Protein AF-A0A1Y2IIZ1-F1 (afdb_monomer)

Nearest PDB structures (foldseek):
  4xkt-assembly1_C  TM=2.219E-01  e=3.502E+00  Escherichia coli

Radius of gyration: 28.82 Å; Cα contacts (8 Å, |Δi|>4): 151; chains: 1; bounding box: 43×51×104 Å

Structure (mmCIF, N/CA/C/O backbone):
data_AF-A0A1Y2IIZ1-F1
#
_entry.id   AF-A0A1Y2IIZ1-F1
#
loop_
_atom_site.group_PDB
_atom_site.id
_atom_site.type_symbol
_atom_site.label_atom_id
_atom_site.label_alt_id
_atom_site.label_comp_id
_atom_site.label_asym_id
_atom_site.label_entity_id
_atom_site.label_seq_id
_atom_site.pdbx_PDB_ins_code
_atom_site.Cartn_x
_atom_site.Cartn_y
_atom_site.Cartn_z
_atom_site.occupancy
_atom_site.B_iso_or_equiv
_atom_site.auth_seq_id
_atom_site.auth_comp_id
_atom_site.auth_asym_id
_atom_site.auth_atom_id
_atom_site.pdbx_PDB_model_num
ATOM 1 N N . MET A 1 1 ? -3.199 -15.832 5.726 1.00 40.88 1 MET A N 1
ATOM 2 C CA . MET A 1 1 ? -2.537 -15.036 6.790 1.00 40.88 1 MET A CA 1
ATOM 3 C C . MET A 1 1 ? -2.328 -13.637 6.241 1.00 40.88 1 MET A C 1
ATOM 5 O O . MET A 1 1 ? -1.847 -13.542 5.124 1.00 40.88 1 MET A O 1
ATOM 9 N N . ARG A 1 2 ? -2.714 -12.577 6.964 1.00 38.94 2 ARG A N 1
ATOM 10 C CA . ARG A 1 2 ? -2.394 -11.196 6.559 1.00 38.94 2 ARG A CA 1
ATOM 11 C C . ARG A 1 2 ? -0.950 -10.869 6.981 1.00 38.94 2 ARG A C 1
ATOM 13 O O . ARG A 1 2 ? -0.626 -11.168 8.132 1.00 38.94 2 ARG A O 1
ATOM 20 N N . PRO A 1 3 ? -0.096 -10.297 6.115 1.00 46.06 3 PRO A N 1
ATOM 21 C CA . PRO A 1 3 ? 1.265 -9.933 6.494 1.00 46.06 3 PRO A CA 1
ATOM 22 C C . PRO A 1 3 ? 1.238 -8.760 7.492 1.00 46.06 3 PRO A C 1
ATOM 24 O O . PRO A 1 3 ? 0.485 -7.806 7.277 1.00 46.06 3 PRO A O 1
ATOM 27 N N . PRO A 1 4 ? 2.013 -8.806 8.589 1.00 47.88 4 PRO A N 1
ATOM 28 C CA . PRO A 1 4 ? 2.146 -7.692 9.527 1.00 47.88 4 PRO A CA 1
ATOM 29 C C . PRO A 1 4 ? 2.619 -6.398 8.844 1.00 47.88 4 PRO A C 1
ATOM 31 O O . PRO A 1 4 ? 3.577 -6.415 8.077 1.00 47.88 4 PRO A O 1
ATOM 34 N N . GLU A 1 5 ? 1.984 -5.261 9.157 1.00 45.59 5 GLU A N 1
ATOM 35 C CA . GLU A 1 5 ? 2.360 -3.929 8.630 1.00 45.59 5 GLU A CA 1
ATOM 36 C C . GLU A 1 5 ? 3.787 -3.504 9.043 1.00 45.59 5 GLU A C 1
ATOM 38 O O . GLU A 1 5 ? 4.404 -2.671 8.387 1.00 45.59 5 GLU A O 1
ATOM 43 N N . GLU A 1 6 ? 4.340 -4.117 10.093 1.00 41.75 6 GLU A N 1
ATOM 44 C CA . GLU A 1 6 ? 5.718 -3.925 10.573 1.00 41.75 6 GLU A CA 1
ATOM 45 C C . GLU A 1 6 ? 6.785 -4.466 9.604 1.00 41.75 6 GLU A C 1
ATOM 47 O O . GLU A 1 6 ? 7.966 -4.182 9.770 1.00 41.75 6 GLU A O 1
ATOM 52 N N . TRP A 1 7 ? 6.394 -5.243 8.587 1.00 42.91 7 TRP A N 1
ATOM 53 C CA . TRP A 1 7 ? 7.313 -5.784 7.575 1.00 42.91 7 TRP A CA 1
ATOM 54 C C . TRP A 1 7 ? 7.578 -4.819 6.415 1.00 42.91 7 TRP A C 1
ATOM 56 O O . TRP A 1 7 ? 8.394 -5.115 5.548 1.00 42.91 7 TRP A O 1
ATOM 66 N N . ALA A 1 8 ? 6.901 -3.670 6.399 1.00 48.38 8 ALA A N 1
ATOM 67 C CA . ALA A 1 8 ? 7.074 -2.613 5.408 1.00 48.38 8 ALA A CA 1
ATOM 68 C C . ALA A 1 8 ? 8.156 -1.590 5.818 1.00 48.38 8 ALA A C 1
ATOM 70 O O . ALA A 1 8 ? 8.009 -0.396 5.561 1.00 48.38 8 ALA A O 1
ATOM 71 N N . THR A 1 9 ? 9.220 -2.024 6.499 1.00 44.78 9 THR A N 1
ATOM 72 C CA . THR A 1 9 ? 10.446 -1.224 6.649 1.00 44.78 9 THR A CA 1
ATOM 73 C C . THR A 1 9 ? 11.310 -1.387 5.391 1.00 44.78 9 THR A C 1
ATOM 75 O O . THR A 1 9 ? 11.188 -2.405 4.716 1.00 44.78 9 THR A O 1
ATOM 78 N N . GLY A 1 10 ? 12.088 -0.351 5.036 1.00 60.47 10 GLY A N 1
ATOM 79 C CA . GLY A 1 10 ? 12.766 -0.146 3.738 1.00 60.47 10 GLY A CA 1
ATOM 80 C C . GLY A 1 10 ? 13.802 -1.203 3.315 1.00 60.47 10 GLY A C 1
ATOM 81 O O . GLY A 1 10 ? 13.610 -2.384 3.562 1.00 60.47 10 GLY A O 1
ATOM 82 N N . GLY A 1 11 ? 14.887 -0.780 2.650 1.00 58.50 11 GLY A N 1
ATOM 83 C CA . GLY A 1 11 ? 15.893 -1.583 1.915 1.00 58.50 11 GLY A CA 1
ATOM 84 C C . GLY A 1 11 ? 16.542 -2.810 2.567 1.00 58.50 11 GLY A C 1
ATOM 85 O O . GLY A 1 11 ? 17.441 -3.427 2.005 1.00 58.50 11 GLY A O 1
ATOM 86 N N . GLU A 1 12 ? 16.130 -3.179 3.767 1.00 73.06 12 GLU A N 1
ATOM 87 C CA . GLU A 1 12 ? 16.568 -4.384 4.440 1.00 73.06 12 GLU A CA 1
ATOM 88 C C . GLU A 1 12 ? 16.243 -5.630 3.5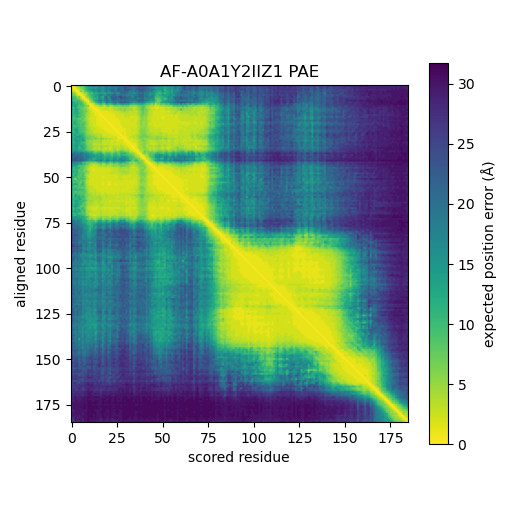97 1.00 73.06 12 GLU A C 1
ATOM 90 O O . GLU A 1 12 ? 15.203 -5.676 2.931 1.00 73.06 12 GLU A O 1
ATOM 95 N N . PRO A 1 13 ? 17.085 -6.673 3.649 1.00 78.81 13 PRO A N 1
ATOM 96 C CA . PRO A 1 13 ? 16.799 -7.936 2.984 1.00 78.81 13 PRO A CA 1
ATOM 97 C C . PRO A 1 13 ? 15.487 -8.544 3.477 1.00 78.81 13 PRO A C 1
ATOM 99 O O . PRO A 1 13 ? 15.176 -8.486 4.674 1.00 78.81 13 PRO A O 1
ATOM 102 N N . MET A 1 14 ? 14.745 -9.160 2.559 1.00 85.38 14 MET A N 1
ATOM 103 C CA . MET A 1 14 ? 13.567 -9.963 2.872 1.00 85.38 14 MET A CA 1
ATOM 104 C C . MET A 1 14 ? 13.830 -10.925 4.045 1.00 85.38 14 MET A C 1
ATOM 106 O O . MET A 1 14 ? 14.861 -11.589 4.114 1.00 85.38 14 MET A O 1
ATOM 110 N N . THR A 1 15 ? 12.880 -11.005 4.978 1.00 81.44 15 THR A N 1
ATOM 111 C CA . THR A 1 15 ? 12.978 -11.910 6.136 1.00 81.44 15 THR A CA 1
ATOM 112 C C . THR A 1 15 ? 12.611 -13.353 5.784 1.00 81.44 15 THR A C 1
ATOM 114 O O . THR A 1 15 ? 11.764 -13.583 4.921 1.00 81.44 15 THR A O 1
ATOM 117 N N . ASP A 1 16 ? 13.111 -14.328 6.551 1.00 80.12 16 ASP A N 1
ATOM 118 C CA . ASP A 1 16 ? 12.725 -15.748 6.418 1.00 80.12 16 ASP A CA 1
ATOM 119 C C . ASP A 1 16 ? 11.205 -15.956 6.487 1.00 80.12 16 ASP A C 1
ATOM 121 O O . ASP A 1 16 ? 10.626 -16.776 5.779 1.00 80.12 16 ASP A O 1
ATOM 125 N N . ARG A 1 17 ? 10.519 -15.166 7.322 1.00 79.50 17 ARG A N 1
ATOM 126 C CA . ARG A 1 17 ? 9.055 -15.214 7.434 1.00 79.50 17 ARG A CA 1
ATOM 127 C C . ARG A 1 17 ? 8.363 -14.778 6.145 1.00 79.50 17 ARG A C 1
ATOM 129 O O . ARG A 1 17 ? 7.318 -15.333 5.816 1.00 79.50 17 ARG A O 1
ATOM 136 N N . GLN A 1 18 ? 8.918 -13.796 5.439 1.00 81.94 18 GLN A N 1
ATOM 137 C CA . GLN A 1 18 ? 8.401 -13.333 4.153 1.00 81.94 18 GLN A CA 1
ATOM 138 C C . GLN A 1 18 ? 8.702 -14.324 3.030 1.00 81.94 18 GLN A C 1
ATOM 140 O O . GLN A 1 18 ? 7.826 -14.526 2.198 1.00 81.94 18 GLN A O 1
ATOM 145 N N . ILE A 1 19 ? 9.858 -14.997 3.055 1.00 86.69 19 ILE A N 1
ATOM 146 C CA . ILE A 1 19 ? 10.167 -16.111 2.141 1.00 86.69 19 ILE A CA 1
ATOM 147 C C . ILE A 1 19 ? 9.098 -17.198 2.275 1.00 86.69 19 ILE A C 1
ATOM 149 O O . ILE A 1 19 ? 8.397 -17.501 1.314 1.00 86.69 19 ILE A O 1
ATOM 153 N N . VAL A 1 20 ? 8.880 -17.694 3.497 1.00 84.88 20 VAL A N 1
ATOM 154 C CA . VAL A 1 20 ? 7.871 -18.732 3.770 1.00 84.88 20 VAL A CA 1
ATOM 155 C C . VAL A 1 20 ? 6.458 -18.256 3.415 1.00 84.88 20 VAL A C 1
ATOM 157 O O . VAL A 1 20 ? 5.623 -19.039 2.959 1.00 84.88 20 VAL A O 1
ATOM 160 N N . ALA A 1 21 ? 6.148 -16.975 3.637 1.00 85.56 21 ALA A N 1
ATOM 161 C CA . ALA A 1 21 ? 4.860 -16.413 3.247 1.00 85.56 21 ALA A CA 1
ATOM 162 C C . ALA A 1 21 ? 4.694 -16.391 1.722 1.00 85.56 21 ALA A C 1
ATOM 164 O O . ALA A 1 21 ? 3.650 -16.834 1.246 1.00 85.56 21 ALA A O 1
ATOM 165 N N . LEU A 1 22 ? 5.708 -15.931 0.981 1.00 88.69 22 LEU A N 1
ATOM 166 C CA . LEU A 1 22 ? 5.721 -15.915 -0.480 1.00 88.69 22 LEU A CA 1
ATOM 167 C C . LEU A 1 22 ? 5.580 -17.318 -1.058 1.00 88.69 22 LEU A C 1
ATOM 169 O O . LEU A 1 22 ? 4.711 -17.516 -1.895 1.00 88.69 22 LEU A O 1
ATOM 173 N N . GLU A 1 23 ? 6.345 -18.297 -0.570 1.00 88.38 23 GLU A N 1
ATOM 174 C CA . GLU A 1 23 ? 6.229 -19.697 -0.998 1.00 88.38 23 GLU A CA 1
ATOM 175 C C . GLU A 1 23 ? 4.794 -20.216 -0.845 1.00 88.38 23 GLU A C 1
ATOM 177 O O . GLU A 1 23 ? 4.241 -20.837 -1.752 1.00 88.38 23 GLU A O 1
ATOM 182 N N . ARG A 1 24 ? 4.153 -19.921 0.294 1.00 87.50 24 ARG A N 1
ATOM 183 C CA . ARG A 1 24 ? 2.780 -20.363 0.572 1.00 87.50 24 ARG A CA 1
ATOM 184 C C . ARG A 1 24 ? 1.755 -19.710 -0.346 1.00 87.50 24 ARG A C 1
ATOM 186 O O . ARG A 1 24 ? 0.873 -20.411 -0.838 1.00 87.50 24 ARG A O 1
ATOM 193 N N . VAL A 1 25 ? 1.833 -18.393 -0.552 1.00 86.75 25 VAL A N 1
ATOM 194 C CA . VAL A 1 25 ? 0.862 -17.686 -1.409 1.00 86.75 25 VAL A CA 1
ATOM 195 C C . VAL A 1 25 ? 1.098 -17.993 -2.888 1.00 86.75 25 VAL A C 1
ATOM 197 O O . VAL A 1 25 ? 0.146 -18.232 -3.620 1.00 86.75 25 VAL A O 1
ATOM 200 N N . ALA A 1 26 ? 2.358 -18.115 -3.307 1.00 86.69 26 ALA A N 1
ATOM 201 C CA . ALA A 1 26 ? 2.745 -18.517 -4.653 1.00 86.69 26 ALA A CA 1
ATOM 202 C C . ALA A 1 26 ? 2.244 -19.927 -4.994 1.00 86.69 26 A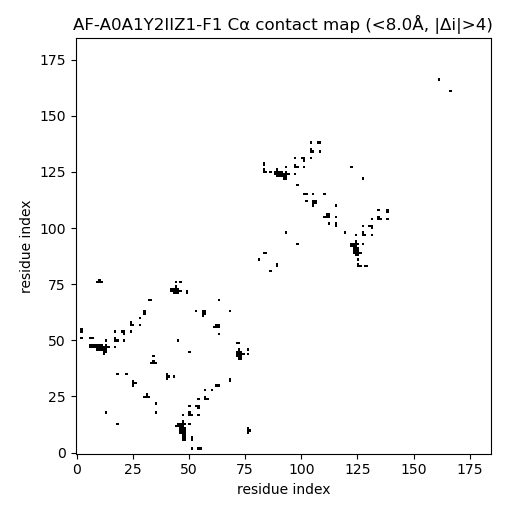LA A C 1
ATOM 204 O O . ALA A 1 26 ? 1.654 -20.133 -6.054 1.00 86.69 26 ALA A O 1
ATOM 205 N N . ALA A 1 27 ? 2.404 -20.882 -4.070 1.00 86.88 27 ALA A N 1
ATOM 206 C CA . ALA A 1 27 ? 1.903 -22.243 -4.239 1.00 86.88 27 ALA A CA 1
ATOM 207 C C . ALA A 1 27 ? 0.368 -22.3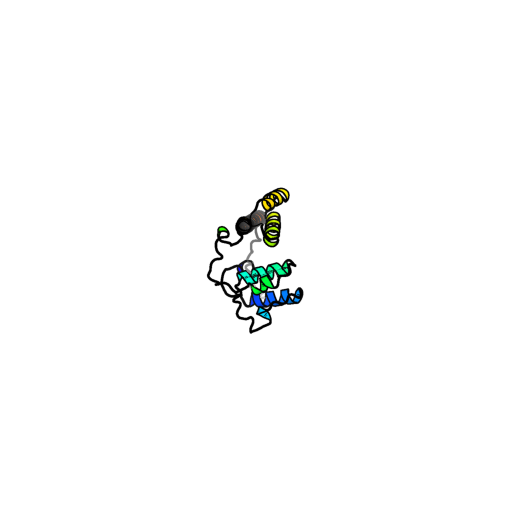03 -4.285 1.00 86.88 27 ALA A C 1
ATOM 209 O O . ALA A 1 27 ? -0.190 -23.045 -5.095 1.00 86.88 27 ALA A O 1
ATOM 210 N N . HIS A 1 28 ? -0.315 -21.520 -3.442 1.00 85.38 28 HIS A N 1
ATOM 211 C CA . HIS A 1 28 ? -1.777 -21.449 -3.425 1.00 85.38 28 HIS A CA 1
ATOM 212 C C . HIS A 1 28 ? -2.336 -20.919 -4.756 1.00 85.38 28 HIS A C 1
ATOM 214 O O . HIS A 1 28 ? -3.227 -21.539 -5.337 1.00 85.38 28 HIS A O 1
ATOM 220 N N . ASP A 1 29 ? -1.763 -19.827 -5.272 1.00 82.69 29 ASP A N 1
ATOM 221 C CA . ASP A 1 29 ? -2.265 -19.129 -6.464 1.00 82.69 29 ASP A CA 1
ATOM 222 C C . ASP A 1 29 ? -1.543 -19.519 -7.766 1.00 82.69 29 ASP A C 1
ATOM 224 O O . ASP A 1 29 ? -1.781 -18.933 -8.824 1.00 82.69 29 ASP A O 1
ATOM 228 N N . LYS A 1 30 ? -0.686 -20.550 -7.713 1.00 86.88 30 LYS A N 1
ATOM 229 C CA . LYS A 1 30 ? 0.098 -21.079 -8.846 1.00 86.88 30 LYS A CA 1
ATOM 230 C C . LYS A 1 30 ? 0.906 -19.994 -9.573 1.00 86.88 30 LYS A C 1
ATOM 232 O O . LYS A 1 30 ? 0.991 -19.975 -10.804 1.00 86.88 30 LYS A O 1
ATOM 237 N N . VAL A 1 31 ? 1.495 -19.084 -8.804 1.00 83.81 31 VAL A N 1
ATOM 238 C CA . VAL A 1 31 ? 2.418 -18.056 -9.292 1.00 83.81 31 VAL A CA 1
ATOM 239 C C . VAL A 1 31 ? 3.836 -18.604 -9.168 1.00 83.81 31 VAL A C 1
ATOM 241 O O . VAL A 1 31 ? 4.244 -18.978 -8.077 1.00 83.81 31 VAL A O 1
ATOM 244 N N . SER A 1 32 ? 4.590 -18.658 -10.267 1.00 86.75 32 SER A N 1
ATOM 245 C CA . SER A 1 32 ? 6.018 -18.996 -10.205 1.00 86.75 32 SER A CA 1
ATOM 246 C C . SER A 1 32 ? 6.812 -17.741 -9.859 1.00 86.75 32 SER A C 1
ATOM 248 O O . SER A 1 32 ? 6.609 -16.690 -10.472 1.00 86.75 32 SER A O 1
ATOM 250 N N . ILE A 1 33 ? 7.678 -17.844 -8.850 1.00 85.38 33 ILE A N 1
ATOM 251 C CA . ILE A 1 33 ? 8.516 -16.741 -8.372 1.00 85.38 33 ILE A CA 1
ATOM 252 C C . ILE A 1 33 ? 9.980 -17.163 -8.555 1.00 85.38 33 ILE A C 1
ATOM 254 O O . ILE A 1 33 ? 10.514 -17.899 -7.721 1.00 85.38 33 ILE A O 1
ATOM 258 N N . PRO A 1 34 ? 10.650 -16.709 -9.632 1.00 80.69 34 PRO A N 1
ATOM 259 C CA . PRO A 1 34 ? 11.947 -17.248 -10.047 1.00 80.69 34 PRO A CA 1
ATOM 260 C C . PRO A 1 34 ? 13.038 -17.201 -8.970 1.00 80.69 34 PRO A C 1
ATOM 262 O O . PRO A 1 34 ? 13.797 -18.156 -8.828 1.00 80.69 34 PRO A O 1
ATOM 265 N N . PHE A 1 35 ? 13.093 -16.131 -8.174 1.00 81.06 35 PHE A N 1
ATOM 266 C CA . PHE A 1 35 ? 14.097 -15.951 -7.117 1.00 81.06 35 PHE A CA 1
ATOM 267 C C . PHE A 1 35 ? 13.855 -16.784 -5.850 1.00 81.06 35 PHE A C 1
ATOM 269 O O . PHE A 1 35 ? 14.698 -16.777 -4.959 1.00 81.06 35 PHE A O 1
ATOM 276 N N . LEU A 1 36 ? 12.731 -17.502 -5.753 1.00 82.31 36 LEU A N 1
ATOM 277 C CA . LEU A 1 36 ? 12.506 -18.498 -4.697 1.00 82.31 36 LEU A CA 1
ATOM 278 C C . LEU A 1 36 ? 12.897 -19.908 -5.151 1.00 82.31 36 LEU A C 1
ATOM 280 O O . LEU A 1 36 ? 13.320 -20.727 -4.343 1.00 82.31 36 LEU A O 1
ATOM 284 N N . GLU A 1 37 ? 12.759 -20.198 -6.445 1.00 70.88 37 GLU A N 1
ATOM 285 C CA . GLU A 1 37 ? 12.928 -21.546 -6.999 1.00 70.88 37 GLU A CA 1
ATOM 286 C C . GLU A 1 37 ? 14.372 -21.843 -7.437 1.00 70.88 37 GLU A C 1
ATOM 288 O O . GLU A 1 37 ? 14.778 -23.004 -7.517 1.00 70.88 37 GLU A O 1
ATOM 293 N N . ARG A 1 38 ? 15.155 -20.805 -7.754 1.00 59.38 38 ARG A N 1
ATOM 294 C CA . ARG A 1 38 ? 16.441 -20.939 -8.445 1.00 59.38 38 ARG A CA 1
ATOM 295 C C . ARG A 1 38 ? 17.577 -20.223 -7.726 1.00 59.38 38 ARG A C 1
ATOM 297 O O . ARG A 1 38 ? 17.619 -18.999 -7.664 1.00 59.38 38 ARG A O 1
ATOM 304 N N . ALA A 1 39 ? 18.574 -20.995 -7.292 1.00 52.12 39 ALA A N 1
ATOM 305 C CA . ALA A 1 39 ? 19.783 -20.470 -6.656 1.00 52.12 39 ALA A CA 1
ATOM 306 C C . ALA A 1 39 ? 20.641 -19.577 -7.580 1.00 52.12 39 ALA A C 1
ATOM 308 O O . ALA A 1 39 ? 21.500 -18.844 -7.099 1.00 52.12 39 ALA A O 1
ATOM 309 N N . ASP A 1 40 ? 20.434 -19.620 -8.898 1.00 56.41 40 ASP A N 1
ATOM 310 C CA . ASP A 1 40 ? 21.084 -18.747 -9.884 1.00 56.41 40 ASP A CA 1
ATOM 311 C C . ASP A 1 40 ? 20.267 -17.483 -10.214 1.00 56.41 40 ASP A C 1
ATOM 313 O O . ASP A 1 40 ? 20.829 -16.505 -10.704 1.00 56.41 40 ASP A O 1
ATOM 317 N N . ALA A 1 41 ? 18.978 -17.445 -9.855 1.00 55.50 41 ALA A N 1
ATOM 318 C CA . ALA A 1 41 ? 18.180 -16.216 -9.821 1.00 55.50 41 ALA A CA 1
ATOM 319 C C . ALA A 1 41 ? 18.506 -15.330 -8.591 1.00 55.50 41 ALA A C 1
ATOM 321 O O . ALA A 1 41 ? 18.050 -14.188 -8.514 1.00 55.50 41 ALA A O 1
ATOM 322 N N . ASN A 1 42 ? 19.376 -15.803 -7.684 1.00 58.47 42 ASN A N 1
ATOM 323 C CA . ASN A 1 42 ? 19.841 -15.137 -6.453 1.00 58.47 42 ASN A CA 1
ATOM 324 C C . ASN A 1 42 ? 20.555 -13.782 -6.644 1.00 58.47 42 ASN A C 1
ATOM 326 O O . ASN A 1 42 ? 21.006 -13.178 -5.672 1.00 58.47 42 ASN A O 1
ATOM 330 N N . GLY A 1 43 ? 20.688 -13.282 -7.874 1.00 62.19 43 GLY A N 1
ATOM 331 C CA . GLY A 1 43 ? 21.180 -11.925 -8.121 1.00 62.19 43 GLY A CA 1
ATOM 332 C C . GLY A 1 43 ? 20.202 -10.831 -7.673 1.00 62.19 43 GLY A C 1
ATOM 333 O O . GLY A 1 43 ? 20.624 -9.691 -7.484 1.00 62.19 43 GLY A O 1
ATOM 334 N N . GLN A 1 44 ? 18.920 -11.168 -7.493 1.00 77.75 44 GLN A N 1
ATOM 335 C CA . GLN A 1 44 ? 17.897 -10.244 -7.008 1.00 77.75 44 GLN A CA 1
ATOM 336 C C . GLN A 1 44 ? 17.963 -10.109 -5.483 1.00 77.75 44 GLN A C 1
ATOM 338 O O . GLN A 1 44 ? 17.682 -11.045 -4.736 1.00 77.75 44 GLN A O 1
ATOM 343 N N . ARG A 1 45 ? 18.308 -8.913 -5.005 1.00 79.69 45 ARG A N 1
ATOM 344 C CA . ARG A 1 45 ? 18.329 -8.553 -3.581 1.00 79.69 45 ARG A CA 1
ATOM 345 C C . ARG A 1 45 ? 16.967 -8.025 -3.151 1.00 79.69 45 ARG A C 1
ATOM 347 O O . ARG A 1 45 ? 16.824 -6.844 -2.856 1.00 79.69 45 ARG A O 1
ATOM 354 N N . VAL A 1 46 ? 15.957 -8.893 -3.174 1.00 84.00 46 VAL A N 1
ATOM 355 C CA . VAL A 1 46 ? 14.581 -8.493 -2.855 1.00 84.00 46 VAL A CA 1
ATOM 356 C C . VAL A 1 46 ? 14.509 -7.991 -1.412 1.00 84.00 46 VAL A C 1
ATOM 358 O O . VAL A 1 46 ? 14.864 -8.693 -0.459 1.00 84.00 46 VAL A O 1
ATOM 361 N N . THR A 1 47 ? 14.061 -6.752 -1.259 1.00 84.25 47 THR A N 1
ATOM 362 C CA . THR A 1 47 ? 13.933 -6.078 0.034 1.00 84.25 47 THR A CA 1
ATOM 363 C C . THR A 1 47 ? 12.671 -6.524 0.772 1.00 84.25 47 THR A C 1
ATOM 365 O O . THR A 1 47 ? 11.733 -7.064 0.177 1.00 84.25 47 THR A O 1
ATOM 368 N N . LYS A 1 48 ? 12.593 -6.267 2.083 1.00 81.06 48 LYS A N 1
ATOM 369 C CA . LYS A 1 48 ? 11.377 -6.518 2.877 1.00 81.06 48 LYS A CA 1
ATOM 370 C C . LYS A 1 48 ? 10.167 -5.795 2.297 1.00 81.06 48 LYS A C 1
ATOM 372 O O . LYS A 1 48 ? 9.087 -6.383 2.240 1.00 81.06 48 LYS A O 1
ATOM 377 N N . ALA A 1 49 ? 10.349 -4.553 1.852 1.00 72.88 49 ALA A N 1
ATOM 378 C CA . ALA A 1 49 ? 9.292 -3.745 1.259 1.00 72.88 49 ALA A CA 1
ATOM 379 C C . ALA A 1 49 ? 8.785 -4.345 -0.064 1.00 72.88 49 ALA A C 1
ATOM 381 O O . ALA A 1 49 ? 7.578 -4.512 -0.239 1.00 72.88 49 ALA A O 1
ATOM 382 N N . GLU A 1 50 ? 9.690 -4.730 -0.965 1.00 80.81 50 GLU A N 1
ATOM 383 C CA . GLU A 1 50 ? 9.342 -5.397 -2.227 1.00 80.81 50 GLU A CA 1
ATOM 384 C C . GLU A 1 50 ? 8.633 -6.734 -1.989 1.00 80.81 50 GLU A C 1
ATOM 386 O O . GLU A 1 50 ? 7.578 -6.991 -2.571 1.00 80.81 50 GLU A O 1
ATOM 391 N N . ALA A 1 51 ? 9.160 -7.553 -1.074 1.00 85.62 51 ALA A N 1
ATOM 392 C CA . ALA A 1 51 ? 8.550 -8.820 -0.695 1.00 85.62 51 ALA A CA 1
ATOM 393 C C . ALA A 1 51 ? 7.146 -8.619 -0.107 1.00 85.62 51 ALA A C 1
ATOM 395 O O . ALA A 1 51 ? 6.220 -9.348 -0.452 1.00 85.62 51 ALA A O 1
ATOM 396 N N . TYR A 1 52 ? 6.958 -7.610 0.749 1.00 81.00 52 TYR A N 1
ATOM 397 C CA . TYR A 1 52 ? 5.650 -7.275 1.311 1.00 81.00 52 TYR A CA 1
ATOM 398 C C . TYR A 1 52 ? 4.639 -6.894 0.222 1.00 81.00 52 TYR A C 1
ATOM 400 O O . TYR A 1 52 ? 3.522 -7.415 0.224 1.00 81.00 52 TYR A O 1
ATOM 408 N N . VAL A 1 53 ? 5.024 -6.022 -0.719 1.00 80.88 53 VAL A N 1
ATOM 409 C CA . VAL A 1 53 ? 4.148 -5.611 -1.829 1.00 80.88 53 VAL A CA 1
ATOM 410 C C . VAL A 1 53 ? 3.764 -6.813 -2.686 1.00 80.88 53 VAL A C 1
ATOM 412 O O . VAL A 1 53 ? 2.585 -6.980 -2.995 1.00 80.88 53 VAL A O 1
ATOM 415 N N . LEU A 1 54 ? 4.725 -7.680 -3.008 1.00 85.50 54 LEU A N 1
ATOM 416 C CA . LEU A 1 54 ? 4.473 -8.888 -3.787 1.00 85.50 54 LEU A CA 1
ATOM 417 C C . LEU A 1 54 ? 3.523 -9.858 -3.067 1.00 85.50 54 LEU A C 1
ATOM 419 O O . LEU A 1 54 ? 2.577 -10.343 -3.684 1.00 85.50 54 LEU A O 1
ATOM 423 N N . ILE A 1 55 ? 3.716 -10.099 -1.762 1.00 84.19 55 ILE A N 1
ATOM 424 C CA . ILE A 1 55 ? 2.794 -10.928 -0.965 1.00 84.19 55 ILE A CA 1
ATOM 425 C C . ILE A 1 55 ? 1.381 -10.339 -1.009 1.00 84.19 55 ILE A C 1
ATOM 427 O O . ILE A 1 55 ? 0.413 -11.071 -1.204 1.00 84.19 55 ILE A O 1
ATOM 431 N N . GLN A 1 56 ? 1.259 -9.024 -0.819 1.00 79.00 56 GLN A N 1
ATOM 432 C CA . GLN A 1 56 ? -0.036 -8.355 -0.777 1.00 79.00 56 GLN A CA 1
ATOM 433 C C . GLN A 1 56 ? -0.749 -8.417 -2.134 1.00 79.00 56 GLN A C 1
ATOM 435 O O . GLN A 1 56 ? -1.928 -8.747 -2.169 1.00 79.00 56 GLN A O 1
ATOM 440 N N . MET A 1 57 ? -0.031 -8.199 -3.243 1.00 80.50 57 MET A N 1
ATOM 441 C CA . MET A 1 57 ? -0.583 -8.356 -4.595 1.00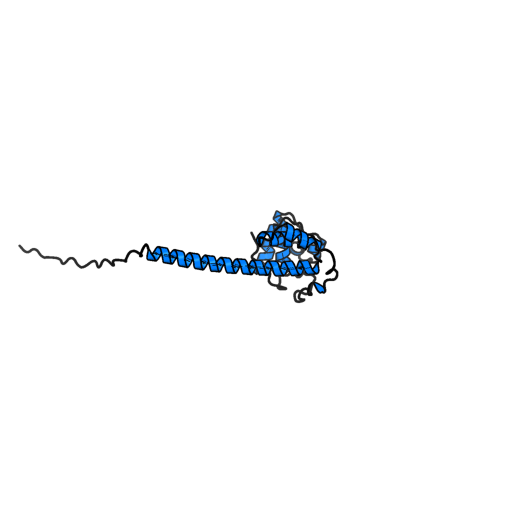 80.50 57 MET A CA 1
ATOM 442 C C . MET A 1 57 ? -1.194 -9.745 -4.802 1.00 80.50 57 MET A C 1
ATOM 444 O O . MET A 1 57 ? -2.335 -9.843 -5.247 1.00 80.50 57 MET A O 1
ATOM 448 N N . ILE A 1 58 ? -0.464 -10.803 -4.437 1.00 85.69 58 ILE A N 1
ATOM 449 C CA . ILE A 1 58 ? -0.939 -12.183 -4.601 1.00 85.69 58 ILE A CA 1
ATOM 450 C C . ILE A 1 58 ? -2.169 -12.436 -3.715 1.00 85.69 58 ILE A C 1
ATOM 452 O O . ILE A 1 58 ? -3.186 -12.918 -4.205 1.00 85.69 58 ILE A O 1
ATOM 456 N N . LEU A 1 59 ? -2.128 -12.031 -2.438 1.00 78.56 59 LEU A N 1
ATOM 457 C CA . LEU A 1 59 ? -3.260 -12.181 -1.509 1.00 78.56 59 LEU A CA 1
ATOM 458 C C . LEU A 1 59 ? -4.523 -11.429 -1.947 1.00 78.56 59 LEU A C 1
ATOM 460 O O . LEU A 1 59 ? -5.629 -11.874 -1.639 1.00 78.56 59 LEU A O 1
ATOM 464 N N . ASP A 1 60 ? -4.364 -10.313 -2.654 1.00 77.38 60 ASP A N 1
ATOM 465 C CA . ASP A 1 60 ? -5.465 -9.534 -3.223 1.00 77.38 60 ASP A CA 1
ATOM 466 C C . ASP A 1 60 ? -5.975 -10.123 -4.559 1.00 77.38 60 ASP A C 1
ATOM 468 O O . ASP A 1 60 ? -6.842 -9.539 -5.210 1.00 77.38 60 ASP A O 1
ATOM 472 N N . GLY A 1 61 ? -5.465 -11.290 -4.977 1.00 78.44 61 GLY A N 1
ATOM 473 C CA . GLY A 1 61 ? -5.850 -11.986 -6.208 1.00 78.44 61 GLY A CA 1
ATOM 474 C C . GLY A 1 61 ? -5.234 -11.392 -7.477 1.00 78.44 61 GLY A C 1
ATOM 475 O O . GLY A 1 61 ? -5.668 -11.713 -8.586 1.00 78.44 61 GLY A O 1
ATOM 476 N N . VAL A 1 62 ? -4.235 -10.516 -7.341 1.00 79.94 62 VAL A N 1
ATOM 477 C CA . VAL A 1 62 ? -3.552 -9.874 -8.466 1.00 79.94 62 VAL A CA 1
ATOM 478 C C . VAL A 1 62 ? -2.342 -10.707 -8.866 1.00 79.94 62 VAL A C 1
ATOM 480 O O . VAL A 1 62 ? -1.387 -10.867 -8.107 1.00 79.94 62 VAL A O 1
ATOM 483 N N . ARG A 1 63 ? -2.349 -11.207 -10.105 1.00 85.06 63 ARG A N 1
ATOM 484 C CA . ARG A 1 63 ? -1.223 -11.971 -10.644 1.00 85.06 63 ARG A CA 1
ATOM 485 C C . ARG A 1 63 ? -0.072 -11.026 -11.027 1.00 85.06 63 ARG A C 1
ATOM 487 O O . ARG A 1 63 ? -0.272 -10.186 -11.907 1.00 85.06 63 ARG A O 1
ATOM 494 N N . PRO A 1 64 ? 1.123 -11.150 -10.423 1.00 80.69 64 PRO A N 1
ATOM 495 C CA . PRO A 1 64 ? 2.271 -10.336 -10.807 1.00 80.69 64 PRO A CA 1
ATOM 496 C C . PRO A 1 64 ? 2.741 -10.706 -12.221 1.00 80.69 64 PRO A C 1
ATOM 498 O O . PRO A 1 64 ? 2.793 -11.881 -12.584 1.00 80.69 64 PRO A O 1
ATOM 501 N N . SER A 1 65 ? 3.075 -9.699 -13.028 1.00 82.19 65 SER A N 1
ATOM 502 C CA . SER A 1 65 ? 3.665 -9.890 -14.359 1.00 82.19 65 SER A CA 1
ATOM 503 C C . SER A 1 65 ? 5.116 -10.367 -14.263 1.00 82.19 65 SER A C 1
ATOM 505 O O . SER A 1 65 ? 5.818 -9.984 -13.326 1.00 82.19 65 SER A O 1
ATOM 507 N N . GLU A 1 66 ? 5.599 -11.090 -15.273 1.00 80.19 66 GLU A N 1
ATOM 508 C CA . GLU A 1 66 ? 7.004 -11.522 -15.352 1.00 80.19 66 GLU A CA 1
ATOM 509 C C . GLU A 1 66 ? 7.986 -10.339 -15.303 1.00 80.19 66 GLU A C 1
ATOM 511 O O . GLU A 1 66 ? 8.958 -10.395 -14.559 1.00 80.19 66 GLU A O 1
ATOM 516 N N . GLU A 1 67 ? 7.689 -9.230 -15.992 1.00 74.00 67 GLU A N 1
ATOM 517 C CA . GLU A 1 67 ? 8.509 -8.003 -15.957 1.00 74.00 67 GLU A CA 1
ATOM 518 C C . GLU A 1 67 ? 8.643 -7.422 -14.541 1.00 74.00 67 GLU A C 1
ATOM 520 O O . GLU A 1 67 ? 9.717 -6.983 -14.132 1.00 74.00 67 GLU A O 1
ATOM 525 N N . TYR A 1 68 ? 7.551 -7.441 -13.772 1.00 79.31 68 TYR A N 1
ATOM 526 C CA . TYR A 1 68 ? 7.552 -6.982 -12.383 1.00 79.31 68 TYR A CA 1
ATOM 527 C C . TYR A 1 68 ? 8.421 -7.889 -11.512 1.00 79.31 68 TYR A C 1
ATOM 529 O O . TYR A 1 68 ? 9.281 -7.385 -10.794 1.00 79.31 68 TYR A O 1
ATOM 537 N N . LEU A 1 69 ? 8.247 -9.211 -11.617 1.00 84.75 69 LEU A N 1
ATOM 538 C CA . LEU A 1 69 ? 9.056 -10.186 -10.879 1.00 84.75 69 LEU A CA 1
ATOM 539 C C . LEU A 1 69 ? 10.544 -10.070 -11.221 1.00 84.75 69 LEU A C 1
ATOM 541 O O . LEU A 1 69 ? 11.379 -10.141 -10.323 1.00 84.75 69 LEU A O 1
ATOM 545 N N . ASP A 1 70 ? 10.877 -9.843 -12.492 1.00 81.25 70 ASP A N 1
ATOM 546 C CA . ASP A 1 70 ? 12.258 -9.637 -12.923 1.00 81.25 70 ASP A CA 1
ATOM 547 C C . ASP A 1 70 ? 12.824 -8.300 -12.421 1.00 81.25 70 ASP A C 1
ATOM 549 O O . ASP A 1 70 ? 14.014 -8.200 -12.148 1.00 81.25 70 ASP A O 1
ATOM 553 N N . SER A 1 71 ? 11.997 -7.275 -12.215 1.00 77.81 71 SER A N 1
ATOM 554 C CA . SER A 1 71 ? 12.472 -5.982 -11.706 1.00 77.81 71 SER A CA 1
ATOM 555 C C . SER A 1 71 ? 12.859 -5.984 -10.218 1.00 77.81 71 SER A C 1
ATOM 557 O O . SER A 1 71 ? 13.667 -5.149 -9.805 1.00 77.81 71 SER A O 1
ATOM 559 N N . LEU A 1 72 ? 12.319 -6.912 -9.416 1.00 82.44 72 LEU A N 1
ATOM 560 C CA . LEU A 1 72 ? 12.515 -6.930 -7.961 1.00 82.44 72 LEU A CA 1
ATOM 561 C C . LEU A 1 72 ? 13.979 -7.157 -7.573 1.00 82.44 72 LEU A C 1
ATOM 563 O O . LEU A 1 72 ? 14.671 -7.990 -8.160 1.00 82.44 72 LEU A O 1
ATOM 567 N N . GLY A 1 73 ? 14.460 -6.430 -6.562 1.00 76.44 73 GLY A N 1
ATOM 568 C CA . GLY A 1 73 ? 15.804 -6.615 -6.014 1.00 76.44 73 GLY A CA 1
ATOM 569 C C . GLY A 1 73 ? 16.950 -6.282 -6.978 1.00 76.44 73 GLY A C 1
ATOM 570 O O . GLY A 1 73 ? 18.086 -6.690 -6.728 1.00 76.44 73 GLY A O 1
ATOM 571 N N . ARG A 1 74 ? 16.676 -5.582 -8.090 1.00 75.12 74 ARG A N 1
ATOM 572 C CA . ARG A 1 74 ? 17.695 -5.116 -9.052 1.00 75.12 74 ARG A CA 1
ATOM 573 C C . ARG A 1 74 ? 18.165 -3.671 -8.812 1.00 75.12 74 ARG A C 1
ATOM 575 O O . ARG A 1 74 ? 19.077 -3.227 -9.504 1.00 75.12 74 ARG A O 1
ATOM 582 N N . GLY A 1 75 ? 17.563 -2.949 -7.862 1.00 65.94 75 GLY A N 1
ATOM 583 C CA . GLY A 1 75 ? 17.980 -1.603 -7.437 1.00 65.94 75 GLY A CA 1
ATOM 584 C C . GLY A 1 75 ? 18.942 -1.616 -6.243 1.00 65.94 75 GLY A C 1
ATOM 585 O O . GLY A 1 75 ? 19.101 -2.648 -5.588 1.00 65.94 75 GLY A O 1
ATOM 586 N N . ASP A 1 76 ? 19.583 -0.478 -5.951 1.00 57.69 76 ASP A N 1
ATOM 587 C CA . ASP A 1 76 ? 20.300 -0.309 -4.683 1.00 57.69 76 ASP A CA 1
ATOM 588 C C . ASP A 1 76 ? 19.264 -0.271 -3.543 1.00 57.69 76 ASP A C 1
ATOM 590 O O . ASP A 1 76 ? 18.397 0.605 -3.545 1.00 57.69 76 ASP A O 1
ATOM 594 N N . PRO A 1 77 ? 19.311 -1.201 -2.571 1.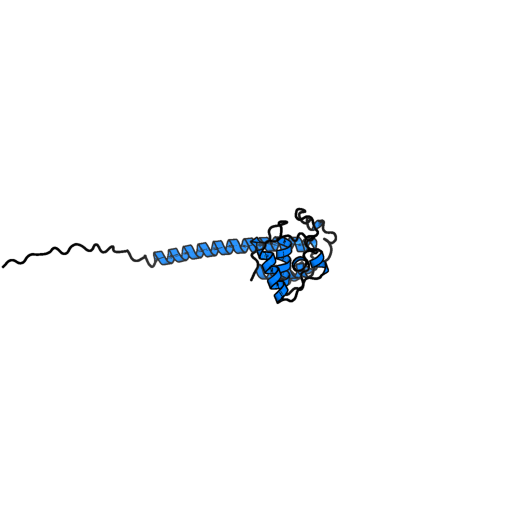00 49.44 77 PRO A N 1
ATOM 595 C CA . PRO A 1 77 ? 18.379 -1.202 -1.447 1.00 49.44 77 PRO A CA 1
ATOM 596 C C . PRO A 1 77 ? 18.421 0.094 -0.620 1.00 49.44 77 PRO A C 1
ATOM 598 O O . PRO A 1 77 ? 17.450 0.403 0.069 1.00 49.44 77 PRO A O 1
ATOM 601 N N . TYR A 1 78 ? 19.525 0.844 -0.669 1.00 46.97 78 TYR A N 1
ATOM 602 C CA . TYR A 1 78 ? 19.700 2.102 0.058 1.00 46.97 78 TYR A CA 1
ATOM 603 C C . TYR A 1 78 ? 19.459 3.348 -0.794 1.00 46.97 78 TYR A C 1
ATOM 605 O O . TYR A 1 78 ? 19.489 4.453 -0.250 1.00 46.97 78 TYR A O 1
ATOM 613 N N . GLU A 1 79 ? 19.191 3.207 -2.096 1.00 43.31 79 GLU A N 1
ATOM 614 C CA . GLU A 1 79 ? 18.599 4.315 -2.837 1.00 43.31 79 GLU A CA 1
ATOM 615 C C . GLU A 1 79 ? 17.167 4.473 -2.339 1.00 43.31 79 GLU A C 1
ATOM 617 O O . GLU A 1 79 ? 16.278 3.680 -2.660 1.00 43.31 79 GLU A O 1
ATOM 622 N N . GLU A 1 80 ? 16.939 5.508 -1.524 1.00 45.28 80 GLU A N 1
ATOM 623 C CA . GLU A 1 80 ? 15.583 5.979 -1.282 1.00 45.28 80 GLU A CA 1
ATOM 624 C C . GLU A 1 80 ? 14.901 6.113 -2.643 1.00 45.28 80 GLU A C 1
ATOM 626 O O . GLU A 1 80 ? 15.447 6.791 -3.525 1.00 45.28 80 GLU A O 1
ATOM 631 N N . PRO A 1 81 ? 13.741 5.455 -2.853 1.00 50.62 81 PRO A N 1
ATOM 632 C CA . PRO A 1 81 ? 13.046 5.565 -4.116 1.00 50.62 81 PRO A CA 1
ATOM 633 C C . PRO A 1 81 ? 12.872 7.056 -4.384 1.00 50.62 81 PRO A C 1
ATOM 635 O O . PRO A 1 81 ? 12.337 7.768 -3.525 1.00 50.62 81 PRO A O 1
ATOM 638 N N . PRO A 1 82 ? 13.374 7.553 -5.527 1.00 49.94 82 PRO A N 1
ATOM 639 C CA . PRO A 1 82 ? 13.477 8.980 -5.739 1.00 49.94 82 PRO A CA 1
ATOM 640 C C . PRO A 1 82 ? 12.079 9.572 -5.590 1.00 49.94 82 PRO A C 1
ATOM 642 O O . PRO A 1 82 ? 11.105 8.943 -6.015 1.00 49.94 82 PRO A O 1
ATOM 645 N N . HIS A 1 83 ? 11.964 10.736 -4.940 1.00 55.31 83 HIS A N 1
ATOM 646 C CA . HIS A 1 83 ? 10.671 11.386 -4.710 1.00 55.31 83 HIS A CA 1
ATOM 647 C C . HIS A 1 83 ? 9.816 11.304 -5.989 1.00 55.31 83 HIS A C 1
ATOM 649 O O . HIS A 1 83 ? 10.371 11.526 -7.068 1.00 55.31 83 HIS A O 1
ATOM 655 N N . PRO A 1 84 ? 8.501 11.005 -5.927 1.00 53.34 84 PRO A N 1
ATOM 656 C CA . PRO A 1 84 ? 7.704 10.678 -7.114 1.00 53.34 84 PRO A CA 1
ATOM 657 C C . PRO A 1 84 ? 7.791 11.685 -8.268 1.00 53.34 84 PRO A C 1
ATOM 659 O O . PRO A 1 84 ? 7.561 11.318 -9.415 1.00 53.34 84 PRO A O 1
ATOM 662 N N . ILE A 1 85 ? 8.164 12.938 -7.983 1.00 49.72 85 ILE A N 1
ATOM 663 C CA . ILE A 1 85 ? 8.471 13.985 -8.971 1.00 49.72 85 ILE A CA 1
ATOM 664 C C . ILE A 1 85 ? 9.612 13.622 -9.941 1.00 49.72 85 ILE A C 1
ATOM 666 O O . ILE A 1 85 ? 9.595 14.052 -11.089 1.00 49.72 85 ILE A O 1
ATOM 670 N N . PHE A 1 86 ? 10.576 12.814 -9.505 1.00 53.62 86 PHE A N 1
ATOM 671 C CA . PHE A 1 86 ? 11.754 12.401 -10.266 1.00 53.62 86 PHE A CA 1
ATOM 672 C C . PHE A 1 86 ? 11.535 11.094 -11.039 1.00 53.62 86 PHE A C 1
ATOM 674 O O . PHE A 1 86 ? 12.438 10.614 -11.724 1.00 53.62 86 PHE A O 1
ATOM 681 N N . TRP A 1 87 ? 10.349 10.484 -10.949 1.00 67.31 87 TRP A N 1
ATOM 682 C CA . TRP A 1 87 ? 10.052 9.275 -11.713 1.00 67.31 87 TRP A CA 1
ATOM 683 C C . TRP A 1 87 ? 9.944 9.611 -13.198 1.00 67.31 87 TRP A C 1
ATOM 685 O O . TRP A 1 87 ? 9.241 10.545 -13.578 1.00 67.31 87 TRP A O 1
ATOM 695 N N . LYS A 1 88 ? 10.551 8.781 -14.058 1.00 56.94 88 LYS A N 1
ATOM 696 C CA . LYS A 1 88 ? 10.570 8.952 -15.527 1.00 56.94 88 LYS A CA 1
ATOM 697 C C . LYS A 1 88 ? 9.183 9.188 -16.154 1.00 56.94 88 LYS A C 1
ATOM 699 O O . LYS A 1 88 ? 9.090 9.770 -17.224 1.00 56.94 88 LYS A O 1
ATOM 704 N N . ASN A 1 89 ? 8.112 8.757 -15.481 1.00 69.44 89 ASN A N 1
ATOM 705 C CA . ASN A 1 89 ? 6.718 8.891 -15.910 1.00 69.44 89 ASN A CA 1
ATOM 706 C C . ASN A 1 89 ? 5.822 9.523 -14.825 1.00 69.44 89 ASN A C 1
ATOM 708 O O . ASN A 1 89 ? 4.655 9.153 -14.700 1.00 69.44 89 ASN A O 1
ATOM 712 N N . CYS A 1 90 ? 6.349 10.434 -14.004 1.00 67.19 90 CYS A N 1
ATOM 713 C CA . CYS A 1 90 ? 5.610 11.038 -12.889 1.00 67.19 90 CYS A CA 1
ATOM 714 C C . CYS A 1 90 ? 4.335 11.776 -13.330 1.00 67.19 90 CYS A C 1
ATOM 716 O O . CYS A 1 90 ? 3.329 11.716 -12.630 1.00 67.19 90 CYS A O 1
ATOM 718 N N . HIS A 1 91 ? 4.349 12.387 -14.516 1.00 78.38 91 HIS A N 1
ATOM 719 C CA . HIS A 1 91 ? 3.210 13.096 -15.106 1.00 78.38 91 HIS A CA 1
ATOM 720 C C . HIS A 1 91 ? 2.256 12.198 -15.912 1.00 78.38 91 HIS A C 1
ATOM 722 O O . HIS A 1 91 ? 1.230 12.675 -16.391 1.00 78.38 91 HIS A O 1
ATOM 728 N N . ALA A 1 92 ? 2.576 10.911 -16.092 1.00 79.38 92 ALA A N 1
ATOM 729 C CA . ALA A 1 92 ? 1.694 9.974 -16.786 1.00 79.38 92 ALA A CA 1
ATOM 730 C C . ALA A 1 92 ? 0.432 9.690 -15.961 1.00 79.38 92 ALA A C 1
ATOM 732 O O . ALA A 1 92 ? 0.347 10.059 -14.791 1.00 79.38 92 ALA A O 1
ATOM 733 N N . ARG A 1 93 ? -0.538 8.976 -16.541 1.00 82.56 93 ARG A N 1
ATOM 734 C CA . ARG A 1 93 ? -1.691 8.495 -15.772 1.00 82.56 93 ARG A CA 1
ATOM 735 C C . ARG A 1 93 ? -1.262 7.531 -14.650 1.00 82.56 93 ARG A C 1
ATOM 737 O O . ARG A 1 93 ? -0.243 6.833 -14.809 1.00 82.56 93 ARG A O 1
ATOM 744 N N . PRO A 1 94 ? -2.026 7.476 -13.542 1.00 79.88 94 PRO A N 1
ATOM 745 C CA . PRO A 1 94 ? -1.818 6.500 -12.488 1.00 79.88 94 PRO A CA 1
ATOM 746 C C . PRO A 1 94 ? -1.898 5.088 -13.061 1.00 79.88 94 PRO A C 1
ATOM 748 O O . PRO A 1 94 ? -2.617 4.839 -14.028 1.00 79.88 94 PRO A O 1
ATOM 751 N N . THR A 1 95 ? -1.134 4.169 -12.487 1.00 83.06 95 THR A N 1
ATOM 752 C CA . THR A 1 95 ? -1.244 2.752 -12.841 1.00 83.06 95 THR A CA 1
ATOM 753 C C . THR A 1 95 ? -2.538 2.172 -12.275 1.00 83.06 95 THR A C 1
ATOM 755 O O . THR A 1 95 ? -3.059 2.672 -11.275 1.00 83.06 95 THR A O 1
ATOM 758 N N . ASP A 1 96 ? -3.029 1.077 -12.855 1.00 78.88 96 ASP A N 1
ATOM 759 C CA . ASP A 1 96 ? -4.236 0.397 -12.363 1.00 78.88 96 ASP A CA 1
ATOM 760 C C . ASP A 1 96 ? -4.118 0.015 -10.878 1.00 78.88 96 ASP A C 1
ATOM 762 O O . ASP A 1 96 ? -5.075 0.143 -10.115 1.00 78.88 96 ASP A O 1
ATOM 766 N N . MET A 1 97 ? -2.911 -0.353 -10.434 1.00 70.50 97 MET A N 1
ATOM 767 C CA . MET A 1 97 ? -2.622 -0.641 -9.026 1.00 70.50 97 MET A CA 1
ATOM 768 C C . MET A 1 97 ? -2.757 0.584 -8.124 1.00 70.50 97 MET A C 1
ATOM 770 O O . MET A 1 97 ? -3.322 0.488 -7.037 1.00 70.50 97 MET A O 1
ATOM 774 N N . GLN A 1 98 ? -2.270 1.748 -8.561 1.00 74.62 98 GLN A N 1
ATOM 775 C CA . GLN A 1 98 ? -2.443 2.981 -7.795 1.00 74.62 98 GLN A CA 1
ATOM 776 C C . GLN A 1 98 ? -3.923 3.357 -7.691 1.00 74.62 98 GLN A C 1
ATOM 778 O O . GLN A 1 98 ? -4.386 3.718 -6.611 1.00 74.62 98 GLN A O 1
ATOM 783 N N . VAL A 1 99 ? -4.678 3.216 -8.785 1.00 82.44 99 VAL A N 1
ATOM 784 C CA . VAL A 1 99 ? -6.129 3.448 -8.795 1.00 82.44 99 VAL A CA 1
ATOM 785 C C . VAL A 1 99 ? -6.834 2.517 -7.806 1.00 82.44 99 VAL A C 1
ATOM 787 O O . VAL A 1 99 ? -7.655 2.975 -7.011 1.00 82.44 99 VAL A O 1
ATOM 790 N N . LEU A 1 100 ? -6.505 1.223 -7.826 1.00 81.19 100 LEU A N 1
ATOM 791 C CA . LEU A 1 100 ? -7.082 0.229 -6.923 1.00 81.19 100 LEU A CA 1
ATOM 792 C C . LEU A 1 100 ? -6.786 0.558 -5.453 1.00 81.19 100 LEU A C 1
ATOM 794 O O . LEU A 1 100 ? -7.704 0.581 -4.633 1.00 81.19 100 LEU A O 1
ATOM 798 N N . TRP A 1 101 ? -5.530 0.879 -5.128 1.00 78.75 101 TRP A N 1
ATOM 799 C CA . TRP A 1 101 ? -5.132 1.248 -3.769 1.00 78.75 101 TRP A CA 1
ATOM 800 C C . TRP A 1 101 ? -5.833 2.509 -3.272 1.00 78.75 101 TRP A C 1
ATOM 802 O O . TRP A 1 101 ? -6.298 2.523 -2.134 1.00 78.75 101 TRP A O 1
ATOM 812 N N . ILE A 1 102 ? -5.959 3.542 -4.110 1.00 84.50 102 ILE A N 1
ATOM 813 C CA . ILE A 1 102 ? -6.695 4.762 -3.751 1.00 84.50 102 ILE A CA 1
ATOM 814 C C . ILE A 1 102 ? -8.158 4.429 -3.454 1.00 84.50 102 ILE A C 1
ATOM 816 O O . ILE A 1 102 ? -8.674 4.856 -2.425 1.00 84.50 102 ILE A O 1
ATOM 820 N N . LYS A 1 103 ? -8.822 3.625 -4.298 1.00 88.81 103 LYS A N 1
ATOM 821 C CA . LYS A 1 103 ? -10.218 3.213 -4.069 1.00 88.81 103 LYS A CA 1
ATOM 822 C C . LYS A 1 103 ? -10.387 2.451 -2.756 1.00 88.81 103 LYS A C 1
ATOM 824 O O . LYS A 1 103 ? -11.314 2.734 -2.002 1.00 88.81 103 LYS A O 1
ATOM 829 N N . GLN A 1 104 ? -9.492 1.513 -2.461 1.00 81.38 104 GLN A N 1
ATOM 830 C CA . GLN A 1 104 ? -9.545 0.743 -1.220 1.00 81.38 104 GLN A CA 1
ATOM 831 C C . GLN A 1 104 ? -9.317 1.629 0.011 1.00 81.38 104 GLN A C 1
ATOM 833 O O . GLN A 1 104 ? -10.090 1.567 0.966 1.00 81.38 104 GLN A O 1
ATOM 838 N N . LEU A 1 105 ? -8.298 2.493 -0.021 1.00 80.56 105 LEU A N 1
ATOM 839 C CA . LEU A 1 105 ? -8.013 3.425 1.072 1.00 80.56 105 LEU A CA 1
ATOM 840 C C . LEU A 1 105 ? -9.150 4.433 1.267 1.00 80.56 105 LEU A C 1
ATOM 842 O O . LEU A 1 105 ? -9.481 4.751 2.404 1.00 80.56 105 LEU A O 1
ATOM 846 N N . ALA A 1 106 ? -9.780 4.896 0.186 1.00 90.25 106 ALA A N 1
ATOM 847 C CA . ALA A 1 106 ? -10.934 5.784 0.245 1.00 90.25 106 ALA A CA 1
ATOM 848 C C . ALA A 1 106 ? -12.101 5.133 0.996 1.00 90.25 106 ALA A C 1
ATOM 850 O O . ALA A 1 106 ? -12.639 5.736 1.921 1.00 90.25 106 ALA A O 1
ATOM 851 N N . VAL A 1 107 ? -12.432 3.878 0.672 1.00 91.38 107 VAL A N 1
ATOM 852 C CA . VAL A 1 107 ? -13.466 3.111 1.387 1.00 91.38 107 VAL A CA 1
ATOM 853 C C . VAL A 1 107 ? -13.117 2.962 2.868 1.00 91.38 107 VAL A C 1
ATOM 855 O O . VAL A 1 107 ? -13.962 3.205 3.727 1.00 91.38 107 VAL A O 1
ATOM 858 N N . GLU A 1 108 ? -11.873 2.603 3.188 1.00 83.12 108 GLU A N 1
ATOM 859 C CA . GLU A 1 108 ? -11.430 2.429 4.577 1.00 83.12 108 GLU A CA 1
ATOM 860 C C . GLU A 1 108 ? -11.454 3.734 5.390 1.00 83.12 108 GLU A C 1
ATOM 862 O O . GLU A 1 108 ? -11.699 3.699 6.597 1.00 83.12 108 GLU A O 1
ATOM 867 N N . LEU A 1 109 ? -11.217 4.873 4.737 1.00 85.81 109 LEU A N 1
ATOM 868 C CA . LEU A 1 109 ? -11.273 6.209 5.333 1.00 85.81 109 LEU A CA 1
ATOM 869 C C . LEU A 1 109 ? -12.683 6.824 5.313 1.00 85.81 109 LEU A C 1
ATOM 871 O O . LEU A 1 109 ? -12.873 7.915 5.846 1.00 85.81 109 LEU A O 1
ATOM 875 N N . GLY A 1 110 ? -13.671 6.145 4.722 1.00 90.31 110 GLY A N 1
ATOM 876 C CA . GLY A 1 110 ? -15.036 6.659 4.587 1.00 90.31 110 GLY A CA 1
ATOM 877 C C . GLY A 1 110 ? -15.162 7.827 3.603 1.00 90.31 110 GLY A C 1
ATOM 878 O O . GLY A 1 110 ? -16.091 8.624 3.716 1.00 90.31 110 GLY A O 1
ATOM 879 N N . VAL A 1 111 ? -14.232 7.950 2.654 1.00 90.81 111 VAL A N 1
ATOM 880 C CA . VAL A 1 111 ? -14.292 8.951 1.586 1.00 90.81 111 VAL A CA 1
ATOM 881 C C . VAL A 1 111 ? -15.371 8.535 0.576 1.00 90.81 111 VAL A C 1
ATOM 883 O O . VAL A 1 111 ? -15.354 7.395 0.103 1.00 90.81 111 VAL A O 1
ATOM 886 N N . PRO A 1 112 ? -16.302 9.434 0.212 1.00 93.19 112 PRO A N 1
ATOM 887 C CA . PRO A 1 112 ? -17.336 9.146 -0.777 1.00 93.19 112 PRO A CA 1
ATOM 888 C C . PRO A 1 112 ? -16.783 8.692 -2.140 1.00 93.19 112 PRO A C 1
ATOM 890 O O . PRO A 1 112 ? -15.732 9.152 -2.607 1.00 93.19 112 PRO A O 1
ATOM 893 N N . SER A 1 113 ? -17.493 7.770 -2.799 1.00 88.25 113 SER A N 1
ATOM 894 C CA . SER A 1 113 ? -17.050 7.179 -4.071 1.00 88.25 113 SER A CA 1
ATOM 895 C C . SER A 1 113 ? -16.991 8.191 -5.215 1.00 88.25 113 SER A C 1
ATOM 897 O O . SER A 1 113 ? -16.111 8.098 -6.065 1.00 88.25 113 SER A O 1
ATOM 899 N N . ASP A 1 114 ? -17.904 9.159 -5.235 1.00 91.31 114 ASP A N 1
ATOM 900 C CA . ASP A 1 114 ? -17.955 10.257 -6.203 1.00 91.31 114 ASP A CA 1
ATOM 901 C C . ASP A 1 114 ? -16.741 11.188 -6.066 1.00 91.31 114 ASP A C 1
ATOM 903 O O . ASP A 1 114 ? -16.051 11.444 -7.052 1.00 91.31 114 ASP A O 1
ATOM 907 N N . ALA A 1 115 ? -16.401 11.595 -4.839 1.00 87.12 115 ALA A N 1
ATOM 908 C CA . ALA A 1 115 ? -15.203 12.385 -4.561 1.00 87.12 115 ALA A CA 1
ATOM 909 C C . ALA A 1 115 ? -13.919 11.640 -4.970 1.00 87.12 115 ALA A C 1
ATOM 911 O O . ALA A 1 115 ? -13.010 12.222 -5.563 1.00 87.12 115 ALA A O 1
ATOM 912 N N . THR A 1 116 ? -13.871 10.329 -4.714 1.00 89.56 116 THR A N 1
ATOM 913 C CA . THR A 1 116 ? -12.746 9.468 -5.108 1.00 89.56 116 THR A CA 1
ATOM 914 C C . THR A 1 116 ? -12.609 9.383 -6.629 1.00 89.56 116 THR A C 1
ATOM 916 O O . THR A 1 116 ? -11.504 9.479 -7.160 1.00 89.56 116 THR A O 1
ATOM 919 N N . GLN A 1 117 ? -13.724 9.227 -7.346 1.00 87.00 117 GLN A N 1
ATOM 920 C CA . GLN A 1 117 ? -13.733 9.122 -8.803 1.00 87.00 117 GLN A CA 1
ATOM 921 C C . GLN A 1 117 ? -13.270 10.428 -9.466 1.00 87.00 117 GLN A C 1
ATOM 923 O O . GLN A 1 117 ? -12.410 10.380 -10.344 1.00 87.00 117 GLN A O 1
ATOM 928 N N . ILE A 1 118 ? -13.755 11.582 -8.991 1.00 85.88 118 ILE A N 1
ATOM 929 C CA . ILE A 1 118 ? -13.331 12.906 -9.480 1.00 85.88 118 ILE A CA 1
ATOM 930 C C . ILE A 1 118 ? -11.824 13.105 -9.282 1.00 85.88 118 ILE A C 1
ATOM 932 O O . ILE A 1 118 ? -11.140 13.605 -10.177 1.00 85.88 118 ILE A O 1
ATOM 936 N N . ALA A 1 119 ? -11.288 12.697 -8.127 1.00 82.94 119 ALA A N 1
ATOM 937 C CA . ALA A 1 119 ? -9.858 12.804 -7.854 1.00 82.94 119 ALA A CA 1
ATOM 938 C C . ALA A 1 119 ? -9.030 11.942 -8.824 1.00 82.94 119 ALA A C 1
ATOM 94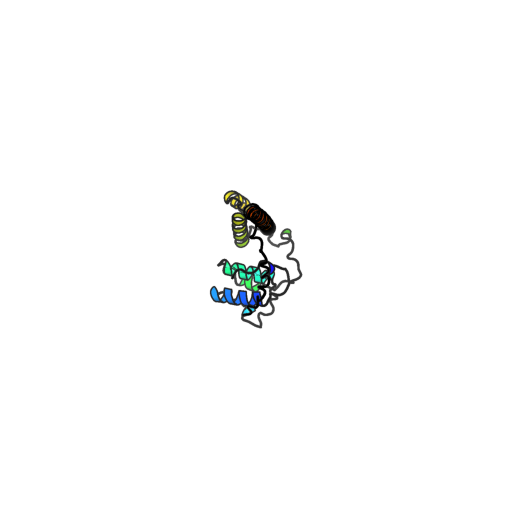0 O O . ALA A 1 119 ? -8.053 12.418 -9.399 1.00 82.94 119 ALA A O 1
ATOM 941 N N . LEU A 1 120 ? -9.438 10.691 -9.059 1.00 88.06 120 LEU A N 1
ATOM 942 C CA . LEU A 1 120 ? -8.714 9.750 -9.921 1.00 88.06 120 LEU A CA 1
ATOM 943 C C . LEU A 1 120 ? -8.589 10.206 -11.380 1.00 88.06 120 LEU A C 1
ATOM 945 O O . LEU A 1 120 ? -7.612 9.853 -12.037 1.00 88.06 120 LEU A O 1
ATOM 949 N N . GLU A 1 121 ? -9.538 10.994 -11.884 1.00 89.31 121 GLU A N 1
ATOM 950 C CA . GLU A 1 121 ? -9.516 11.511 -13.259 1.00 89.31 121 GLU A CA 1
ATOM 951 C C . GLU A 1 121 ? -8.428 12.566 -13.494 1.00 89.31 121 GLU A C 1
ATOM 953 O O . GLU A 1 121 ? -7.976 12.745 -14.626 1.00 89.31 121 GLU A O 1
ATOM 958 N N . GLN A 1 122 ? -7.995 13.251 -12.434 1.00 89.75 122 GLN A N 1
ATOM 959 C CA . GLN A 1 122 ? -7.081 14.394 -12.517 1.00 89.75 122 GLN A CA 1
ATOM 960 C C . GLN A 1 122 ? -5.676 14.089 -11.994 1.00 89.75 122 GLN A C 1
ATOM 962 O O . GLN A 1 122 ? -4.763 14.897 -12.163 1.00 89.75 122 GLN A O 1
ATOM 967 N N . LEU A 1 123 ? -5.483 12.935 -11.355 1.00 88.12 123 LEU A N 1
ATOM 968 C CA . LEU A 1 123 ? -4.195 12.571 -10.785 1.00 88.12 123 LEU A CA 1
ATOM 969 C C . LEU A 1 123 ? -3.205 12.154 -11.865 1.00 88.12 123 LEU A C 1
ATOM 971 O O . LEU A 1 123 ? -3.508 11.390 -12.777 1.00 88.12 123 LEU A O 1
ATOM 975 N N . THR A 1 124 ? -1.969 12.595 -11.694 1.00 86.25 124 THR A N 1
ATOM 976 C CA . THR A 1 124 ? -0.804 11.994 -12.339 1.00 86.25 124 THR A CA 1
ATOM 977 C C . THR A 1 124 ? -0.269 10.834 -11.495 1.00 86.25 124 THR A C 1
ATOM 979 O O . THR A 1 124 ? -0.578 10.700 -10.310 1.00 86.25 124 THR A O 1
ATOM 982 N N . ARG A 1 125 ? 0.579 9.989 -12.080 1.00 79.06 125 ARG A N 1
ATOM 983 C CA . ARG A 1 125 ? 1.212 8.837 -11.426 1.00 79.06 125 ARG A CA 1
ATOM 984 C C . ARG A 1 125 ? 1.977 9.231 -10.168 1.00 79.06 125 ARG A C 1
ATOM 986 O O . ARG A 1 125 ? 1.888 8.534 -9.161 1.00 79.06 125 ARG A O 1
ATOM 993 N N . GLY A 1 126 ? 2.725 10.330 -10.225 1.00 65.06 126 GLY A N 1
ATOM 994 C CA . GLY A 1 126 ? 3.484 10.841 -9.088 1.00 65.06 126 GLY A CA 1
ATOM 995 C C . GLY A 1 126 ? 2.569 11.335 -7.967 1.00 65.06 126 GLY A C 1
ATOM 996 O O . GLY A 1 126 ? 2.775 10.987 -6.807 1.00 65.06 126 GLY A O 1
ATOM 997 N N . GLN A 1 127 ? 1.511 12.072 -8.320 1.00 78.06 127 GLN A N 1
ATOM 998 C CA . GLN A 1 127 ? 0.508 12.540 -7.356 1.00 78.06 127 GLN A CA 1
ATOM 999 C C . GLN A 1 127 ? -0.264 11.376 -6.725 1.00 78.06 127 GLN A C 1
ATOM 1001 O O . GLN A 1 127 ? -0.518 11.398 -5.526 1.00 78.06 127 GLN A O 1
ATOM 1006 N N . ALA A 1 128 ? -0.585 10.336 -7.498 1.00 74.50 128 ALA A N 1
ATOM 1007 C CA . ALA A 1 128 ? -1.233 9.134 -6.989 1.00 74.50 128 ALA A CA 1
ATOM 1008 C C . ALA A 1 128 ? -0.358 8.409 -5.955 1.00 74.50 128 ALA A C 1
ATOM 1010 O O . ALA A 1 128 ? -0.855 8.034 -4.899 1.00 74.50 128 ALA A O 1
ATOM 1011 N N . SER A 1 129 ? 0.950 8.263 -6.205 1.00 73.3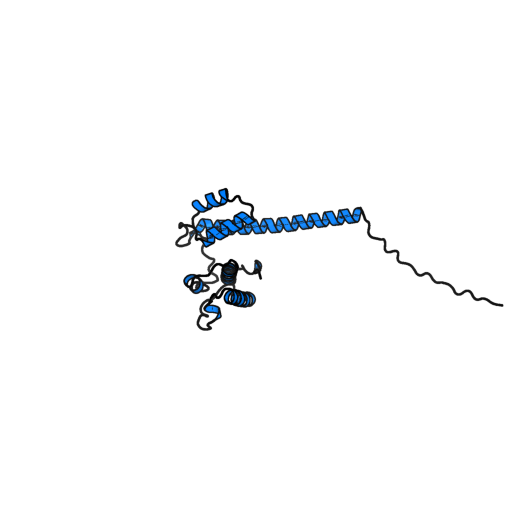1 129 SER A N 1
ATOM 1012 C CA . SER A 1 129 ? 1.879 7.711 -5.206 1.00 73.31 129 SER A CA 1
ATOM 1013 C C . SER A 1 129 ? 1.901 8.528 -3.919 1.00 73.31 129 SER A C 1
ATOM 1015 O O . SER A 1 129 ? 1.857 7.954 -2.833 1.00 73.31 129 SER A O 1
ATOM 1017 N N . PHE A 1 130 ? 1.949 9.857 -4.043 1.00 74.88 130 PHE A N 1
ATOM 1018 C CA . PHE A 1 130 ? 1.960 10.755 -2.892 1.00 74.88 130 PHE A CA 1
ATOM 1019 C C . PHE A 1 130 ? 0.663 10.644 -2.079 1.00 74.88 130 PHE A C 1
ATOM 1021 O O . PHE A 1 130 ? 0.704 10.460 -0.866 1.00 74.88 130 PHE A O 1
ATOM 1028 N N . LEU A 1 131 ? -0.489 10.653 -2.756 1.00 80.44 131 LEU A N 1
ATOM 1029 C CA . LEU A 1 131 ? -1.798 10.502 -2.124 1.00 80.44 131 LEU A CA 1
ATOM 1030 C C . LEU A 1 131 ? -1.935 9.161 -1.391 1.00 80.44 131 LEU A C 1
ATOM 1032 O O . LEU A 1 131 ? -2.478 9.111 -0.295 1.00 80.44 131 LEU A O 1
ATOM 1036 N N . ILE A 1 132 ? -1.426 8.068 -1.963 1.00 75.38 132 ILE A N 1
ATOM 1037 C CA . ILE A 1 132 ? -1.470 6.745 -1.322 1.00 75.38 132 ILE A CA 1
ATOM 1038 C C . ILE A 1 132 ? -0.664 6.732 -0.020 1.00 75.38 132 ILE A C 1
ATOM 1040 O O . ILE A 1 132 ? -1.110 6.125 0.954 1.00 75.38 132 ILE A O 1
ATOM 1044 N N . ALA A 1 133 ? 0.503 7.382 0.007 1.00 68.25 133 ALA A N 1
ATOM 1045 C CA . ALA A 1 133 ? 1.292 7.518 1.229 1.00 68.25 133 ALA A CA 1
ATOM 1046 C C . ALA A 1 133 ? 0.515 8.309 2.295 1.00 68.25 133 ALA A C 1
ATOM 1048 O O . ALA A 1 133 ? 0.298 7.797 3.392 1.00 68.25 133 ALA A O 1
ATOM 1049 N N . ASP A 1 134 ? -0.016 9.476 1.925 1.00 73.81 134 ASP A N 1
ATOM 1050 C CA . ASP A 1 134 ? -0.788 10.342 2.824 1.00 73.81 134 ASP A CA 1
ATOM 1051 C C . ASP A 1 134 ? -2.039 9.638 3.390 1.00 73.81 134 ASP A C 1
ATOM 1053 O O . ASP A 1 134 ? -2.274 9.610 4.598 1.00 73.81 134 ASP A O 1
ATOM 1057 N N . MET A 1 135 ? -2.802 8.941 2.541 1.00 83.94 135 MET A N 1
ATOM 1058 C CA . MET A 1 135 ? -3.976 8.169 2.967 1.00 83.94 135 MET A CA 1
ATOM 1059 C C . MET A 1 135 ? -3.612 7.008 3.907 1.00 83.94 135 MET A C 1
ATOM 1061 O O . MET A 1 135 ? -4.371 6.696 4.830 1.00 83.94 135 MET A O 1
ATOM 1065 N N . ARG A 1 136 ? -2.462 6.350 3.705 1.00 74.19 136 ARG A N 1
ATOM 1066 C CA . ARG A 1 136 ? -1.978 5.289 4.608 1.00 74.19 136 ARG A CA 1
ATOM 1067 C C . ARG A 1 136 ? -1.609 5.849 5.977 1.00 74.19 136 ARG A C 1
ATOM 1069 O O . ARG A 1 136 ? -1.958 5.226 6.985 1.00 74.19 136 ARG A O 1
ATOM 1076 N N . ASP A 1 137 ? -0.961 7.006 6.015 1.00 71.00 137 ASP A N 1
ATOM 1077 C CA . ASP A 1 137 ? -0.619 7.687 7.262 1.00 71.00 137 ASP A CA 1
ATOM 1078 C C . ASP A 1 137 ? -1.879 8.146 7.989 1.00 71.00 137 ASP A C 1
ATOM 1080 O O . ASP A 1 137 ? -2.046 7.858 9.180 1.00 71.00 137 ASP A O 1
ATOM 1084 N N . LYS A 1 138 ? -2.851 8.706 7.259 1.00 75.69 138 LYS A N 1
ATOM 1085 C CA . LYS A 1 138 ? -4.138 9.086 7.844 1.00 75.69 138 LYS A CA 1
ATOM 1086 C C . LYS A 1 138 ? -4.894 7.893 8.420 1.00 75.69 138 LYS A C 1
ATOM 1088 O O . LYS A 1 138 ? -5.431 7.956 9.527 1.00 75.69 138 LYS A O 1
ATOM 1093 N N . ARG A 1 139 ? -4.894 6.763 7.709 1.00 81.38 139 ARG A N 1
ATOM 1094 C CA . ARG A 1 139 ? -5.487 5.508 8.192 1.00 81.38 139 ARG A CA 1
ATOM 1095 C C . ARG A 1 139 ? -4.814 5.030 9.478 1.00 81.38 139 ARG A C 1
ATOM 1097 O O . ARG A 1 139 ? -5.498 4.548 10.385 1.00 81.38 139 ARG A O 1
ATOM 1104 N N . ARG A 1 140 ? -3.485 5.139 9.564 1.00 72.69 140 ARG A N 1
ATOM 1105 C CA . ARG A 1 140 ? -2.711 4.766 10.756 1.00 72.69 140 ARG A CA 1
ATOM 1106 C C . ARG A 1 140 ? -3.090 5.646 11.946 1.00 72.69 140 ARG A C 1
ATOM 1108 O O . ARG A 1 140 ? -3.399 5.108 13.007 1.00 72.69 140 ARG A O 1
ATOM 1115 N N . GLU A 1 141 ? -3.151 6.959 11.745 1.00 74.19 141 GLU A N 1
ATOM 1116 C CA . GLU A 1 141 ? -3.581 7.930 12.757 1.00 74.19 141 GLU A CA 1
ATOM 1117 C C . GLU A 1 141 ? -4.989 7.601 13.282 1.00 74.19 141 GLU A C 1
ATOM 1119 O O . GLU A 1 141 ? -5.195 7.458 14.487 1.00 74.19 141 GLU A O 1
ATOM 1124 N N . MET A 1 142 ? -5.954 7.362 12.386 1.00 75.00 142 MET A N 1
ATOM 1125 C CA . MET A 1 142 ? -7.322 6.999 12.775 1.00 75.00 142 MET A CA 1
ATOM 1126 C C . MET A 1 142 ? -7.391 5.701 13.586 1.00 75.00 142 MET A C 1
ATOM 1128 O O . MET A 1 142 ? -8.183 5.601 14.525 1.00 75.00 142 MET A O 1
ATOM 1132 N N . ARG A 1 143 ? -6.577 4.692 13.247 1.00 76.06 143 ARG A N 1
ATOM 1133 C CA . ARG A 1 143 ? -6.522 3.430 14.004 1.00 76.06 143 ARG A CA 1
ATOM 1134 C C . ARG A 1 143 ? -5.944 3.625 15.402 1.00 76.06 143 ARG A C 1
ATOM 1136 O O . ARG A 1 143 ? -6.460 3.014 16.338 1.00 76.06 143 ARG A O 1
ATOM 1143 N N . LEU A 1 144 ? -4.905 4.446 15.544 1.00 73.44 144 LEU A N 1
ATOM 1144 C CA . LEU A 1 144 ? -4.311 4.768 16.843 1.00 73.44 144 LEU A CA 1
ATOM 1145 C C . LEU A 1 144 ? -5.314 5.522 17.720 1.00 73.44 144 LEU A C 1
ATOM 1147 O O . LEU A 1 144 ? -5.600 5.072 18.827 1.00 73.44 144 LEU A O 1
ATOM 1151 N N . ASN A 1 145 ? -5.952 6.560 17.178 1.00 78.38 145 ASN A N 1
ATOM 1152 C CA . ASN A 1 145 ? -6.966 7.333 17.898 1.00 78.38 145 ASN A CA 1
ATOM 1153 C C . ASN A 1 145 ? -8.171 6.469 18.291 1.00 78.38 145 ASN A C 1
ATOM 1155 O O . ASN A 1 145 ? -8.666 6.561 19.409 1.00 78.38 145 ASN A O 1
ATOM 1159 N N . ARG A 1 146 ? -8.630 5.570 17.406 1.00 76.81 146 ARG A N 1
ATOM 1160 C CA . ARG A 1 146 ? -9.717 4.637 17.738 1.00 76.81 146 ARG A CA 1
ATOM 1161 C C . ARG A 1 146 ? -9.325 3.697 18.878 1.00 76.81 146 ARG A C 1
ATOM 1163 O O . ARG A 1 146 ? -10.158 3.448 19.740 1.00 76.81 146 ARG A O 1
ATOM 1170 N N . ARG A 1 147 ? -8.099 3.162 18.886 1.00 72.75 147 ARG A N 1
ATOM 1171 C CA . ARG A 1 147 ? -7.624 2.289 19.973 1.00 72.75 147 ARG A CA 1
ATOM 1172 C C . ARG A 1 147 ? -7.573 3.028 21.303 1.00 72.75 147 ARG A C 1
ATOM 1174 O O . ARG A 1 147 ? -8.055 2.479 22.288 1.00 72.75 147 ARG A O 1
ATOM 1181 N N . GLU A 1 148 ? -7.051 4.249 21.307 1.00 76.94 148 GLU A N 1
ATOM 1182 C CA . GLU A 1 148 ? -6.974 5.066 22.518 1.00 76.94 148 GLU A CA 1
ATOM 1183 C C . GLU A 1 148 ? -8.372 5.400 23.049 1.00 76.94 148 GLU A C 1
ATOM 1185 O O . GLU A 1 148 ? -8.683 5.111 24.200 1.00 76.94 148 GLU A O 1
ATOM 1190 N N . ASN A 1 149 ? -9.276 5.863 22.182 1.00 74.94 149 ASN A N 1
ATOM 1191 C CA . ASN A 1 149 ? -10.656 6.171 22.568 1.00 74.94 149 ASN A CA 1
ATOM 1192 C C . ASN A 1 149 ? -11.408 4.944 23.110 1.00 74.94 149 ASN A C 1
ATOM 1194 O O . ASN A 1 149 ? -12.201 5.057 24.039 1.00 74.94 149 ASN A O 1
ATOM 1198 N N . MET A 1 150 ? -11.171 3.762 22.537 1.00 73.00 150 MET A N 1
ATOM 1199 C CA . MET A 1 150 ? -11.830 2.524 22.964 1.00 73.00 150 MET A CA 1
ATOM 1200 C C . MET A 1 150 ? -11.261 1.995 24.284 1.00 73.00 150 MET A C 1
ATOM 1202 O O . MET A 1 150 ? -11.988 1.381 25.062 1.00 73.00 150 MET A O 1
ATOM 1206 N N . ARG A 1 151 ? -9.974 2.251 24.544 1.00 81.75 151 ARG A N 1
ATOM 1207 C CA . ARG A 1 151 ? -9.337 1.975 25.830 1.00 81.75 151 ARG A CA 1
ATOM 1208 C C . ARG A 1 151 ? -9.912 2.868 26.925 1.00 81.75 151 ARG A C 1
ATOM 1210 O O . ARG A 1 151 ? -10.353 2.327 27.929 1.00 81.75 151 ARG A O 1
ATOM 1217 N N . VAL A 1 152 ? -9.962 4.182 26.702 1.00 81.75 152 VAL A N 1
ATOM 1218 C CA . VAL A 1 152 ? -10.543 5.142 27.658 1.00 81.75 152 VAL A CA 1
ATOM 1219 C C . VAL A 1 152 ? -11.998 4.783 27.959 1.00 81.75 152 VAL A C 1
ATOM 1221 O O . VAL A 1 152 ? -12.368 4.651 29.117 1.00 81.75 152 VAL A O 1
ATOM 1224 N N . TRP A 1 153 ? -12.804 4.501 26.928 1.00 88.56 153 TRP A N 1
ATOM 1225 C CA . TRP A 1 153 ? -14.189 4.058 27.121 1.00 88.56 153 TRP A CA 1
ATOM 1226 C C . TRP A 1 153 ? -14.298 2.792 27.983 1.00 88.56 153 TRP A C 1
ATOM 1228 O O . TRP A 1 153 ? -15.189 2.691 28.823 1.00 88.56 153 TRP A O 1
ATOM 1238 N N . LEU A 1 154 ? -13.408 1.814 27.779 1.00 80.00 154 LEU A N 1
ATOM 1239 C CA . LEU A 1 154 ? -13.410 0.584 28.566 1.00 80.00 154 LEU A CA 1
ATOM 1240 C C . LEU A 1 154 ? -12.974 0.838 30.015 1.00 80.00 154 LEU A C 1
ATOM 1242 O O . LEU A 1 154 ? -13.555 0.248 30.921 1.00 80.00 154 LEU A O 1
ATOM 1246 N N . GLU A 1 155 ? -11.973 1.693 30.233 1.00 86.62 155 GLU A N 1
ATOM 1247 C CA . GLU A 1 155 ? -11.523 2.108 31.567 1.00 86.62 155 GLU A CA 1
ATOM 1248 C C . GLU A 1 155 ? -12.668 2.801 32.329 1.00 86.62 155 GLU A C 1
ATOM 1250 O O . GLU A 1 155 ? -13.018 2.347 33.421 1.00 86.62 155 GLU A O 1
ATOM 1255 N N . ASP A 1 156 ? -13.343 3.772 31.706 1.00 79.81 156 ASP A N 1
ATOM 1256 C CA . ASP A 1 156 ? -14.510 4.465 32.272 1.00 79.81 156 ASP A CA 1
ATOM 1257 C C . ASP A 1 156 ? -15.673 3.502 32.563 1.00 79.81 156 ASP A C 1
ATOM 1259 O O . ASP A 1 156 ? -16.300 3.560 33.622 1.00 79.81 156 ASP A O 1
ATOM 1263 N N . ALA A 1 157 ? -15.967 2.578 31.641 1.00 80.06 157 ALA A N 1
ATOM 1264 C CA . ALA A 1 157 ? -17.031 1.594 31.828 1.00 80.06 157 ALA A CA 1
ATOM 1265 C C . ALA A 1 157 ? -16.728 0.644 32.998 1.00 80.06 157 ALA A C 1
ATOM 1267 O O . ALA A 1 157 ? -17.617 0.319 33.786 1.00 80.06 157 ALA A O 1
ATOM 1268 N N . VAL A 1 158 ? -15.472 0.205 33.136 1.00 87.12 158 VAL A N 1
ATOM 1269 C CA . VAL A 1 158 ? -15.033 -0.641 34.254 1.00 87.12 158 VAL A CA 1
ATOM 1270 C C . VAL A 1 158 ? -15.102 0.118 35.578 1.00 87.12 158 VAL A C 1
ATOM 1272 O O . VAL A 1 158 ? -15.518 -0.461 36.584 1.00 87.12 158 VAL A O 1
ATOM 1275 N N . GLU A 1 159 ? -14.716 1.393 35.598 1.00 85.94 159 GLU A N 1
ATOM 1276 C CA . GLU A 1 159 ? -14.825 2.237 36.788 1.00 85.94 159 GLU A CA 1
ATOM 1277 C C . GLU A 1 159 ? -16.287 2.450 37.197 1.00 85.94 159 GLU A C 1
ATOM 1279 O O . GLU A 1 159 ? -16.629 2.229 38.361 1.00 85.94 159 GLU A O 1
ATOM 1284 N N . GLY A 1 160 ? -17.171 2.741 36.237 1.00 77.44 160 GLY A N 1
ATOM 1285 C CA . GLY A 1 160 ? -18.614 2.837 36.470 1.00 77.44 160 GLY A CA 1
ATOM 1286 C C . GLY A 1 160 ? -19.200 1.558 37.074 1.00 77.44 160 GLY A C 1
ATOM 1287 O O . GLY A 1 160 ? -19.899 1.609 38.085 1.00 77.44 160 GLY A O 1
ATOM 1288 N N . VAL A 1 161 ? -18.839 0.388 36.534 1.00 82.62 161 VAL A N 1
ATOM 1289 C CA . VAL A 1 161 ? -19.287 -0.909 37.074 1.00 82.62 161 VAL A CA 1
ATOM 1290 C C . VAL A 1 161 ? -18.782 -1.139 38.502 1.00 82.62 161 VAL A C 1
ATOM 1292 O O . VAL A 1 161 ? -19.529 -1.641 39.341 1.00 82.62 161 VAL A O 1
ATOM 1295 N N . ARG A 1 162 ? -17.534 -0.770 38.815 1.00 79.44 162 ARG A N 1
ATOM 1296 C CA . ARG A 1 162 ? -16.974 -0.911 40.173 1.00 79.44 162 ARG A CA 1
ATOM 1297 C C . ARG A 1 162 ? -17.621 0.025 41.188 1.00 79.44 162 ARG A C 1
ATOM 1299 O O . ARG A 1 162 ? -17.720 -0.349 42.355 1.00 79.44 162 ARG A O 1
ATOM 1306 N N . ALA A 1 163 ? -18.021 1.220 40.763 1.00 74.25 163 ALA A N 1
ATOM 1307 C CA . ALA A 1 163 ? -18.715 2.175 41.617 1.00 74.25 163 ALA A CA 1
ATOM 1308 C C . ALA A 1 163 ? -20.124 1.684 41.989 1.00 74.25 163 ALA A C 1
ATOM 1310 O O . ALA A 1 163 ? -20.540 1.840 43.136 1.00 74.25 163 ALA A O 1
ATOM 1311 N N . GLU A 1 164 ? -20.838 1.057 41.050 1.00 74.38 164 GLU A N 1
ATOM 1312 C CA . GLU A 1 164 ? -22.175 0.504 41.306 1.00 74.38 164 GLU A CA 1
ATOM 1313 C C . GLU A 1 164 ? -22.142 -0.832 42.059 1.00 74.38 164 GLU A C 1
ATOM 1315 O O . GLU A 1 164 ? -22.997 -1.095 42.906 1.00 74.38 164 GLU A O 1
ATOM 1320 N N . LEU A 1 165 ? -21.154 -1.681 41.769 1.00 76.94 165 LEU A N 1
ATOM 1321 C CA . LEU A 1 165 ? -21.008 -3.012 42.352 1.00 76.94 165 LEU A CA 1
ATOM 1322 C C . LEU A 1 165 ? -19.628 -3.143 43.008 1.00 76.94 165 LEU A C 1
ATOM 1324 O O . LEU A 1 165 ? -18.707 -3.716 42.410 1.00 76.94 165 LEU A O 1
ATOM 1328 N N . PRO A 1 166 ? -19.459 -2.624 44.241 1.00 70.19 166 PRO A N 1
ATOM 1329 C CA . PRO A 1 166 ? -18.197 -2.738 44.952 1.00 70.19 166 PRO A CA 1
ATOM 1330 C C . PRO A 1 166 ? -17.819 -4.210 45.124 1.00 70.19 166 PRO A C 1
ATOM 1332 O O . PRO A 1 166 ? -18.653 -5.063 45.442 1.00 70.19 166 PRO A O 1
ATOM 1335 N N . ALA A 1 167 ? -16.542 -4.512 44.886 1.00 69.31 167 ALA A N 1
ATOM 1336 C CA . ALA A 1 167 ? -16.038 -5.874 44.967 1.00 69.31 167 ALA A CA 1
ATOM 1337 C C . ALA A 1 167 ? -16.324 -6.477 46.356 1.00 69.31 167 ALA A C 1
ATOM 1339 O O . ALA A 1 167 ? -16.223 -5.765 47.361 1.00 69.31 167 ALA A O 1
ATOM 1340 N N . PRO A 1 168 ? -16.654 -7.779 46.438 1.00 68.12 168 PRO A N 1
ATOM 1341 C CA . PRO A 1 168 ? -16.913 -8.425 47.713 1.00 68.12 168 PRO A CA 1
ATOM 1342 C C . PRO A 1 168 ? -15.692 -8.263 48.617 1.00 68.12 168 PRO A C 1
ATOM 1344 O O . PRO A 1 168 ? -14.578 -8.657 48.260 1.00 68.12 168 PRO A O 1
ATOM 1347 N N . VAL A 1 169 ? -15.909 -7.664 49.789 1.00 63.41 169 VAL A N 1
ATOM 1348 C CA . VAL A 1 169 ? -14.887 -7.561 50.829 1.00 63.41 169 VAL A CA 1
ATOM 1349 C C . VAL A 1 169 ? -14.472 -8.987 51.170 1.00 63.41 169 VAL A C 1
ATOM 1351 O O . VAL A 1 169 ? -15.305 -9.797 51.581 1.00 63.41 169 VAL A O 1
ATOM 1354 N N . LYS A 1 170 ? -13.194 -9.320 50.962 1.00 56.81 170 LYS A N 1
ATOM 1355 C CA . LYS A 1 170 ? -12.630 -10.566 51.480 1.00 56.81 170 LYS A CA 1
ATOM 1356 C C . LYS A 1 170 ? -12.694 -10.481 53.000 1.00 56.81 170 LYS A C 1
ATOM 1358 O O . LYS A 1 170 ? -11.834 -9.871 53.622 1.00 56.81 170 LYS A O 1
ATOM 1363 N N . VAL A 1 171 ? -13.739 -11.054 53.585 1.00 49.78 171 VAL A N 1
ATOM 1364 C CA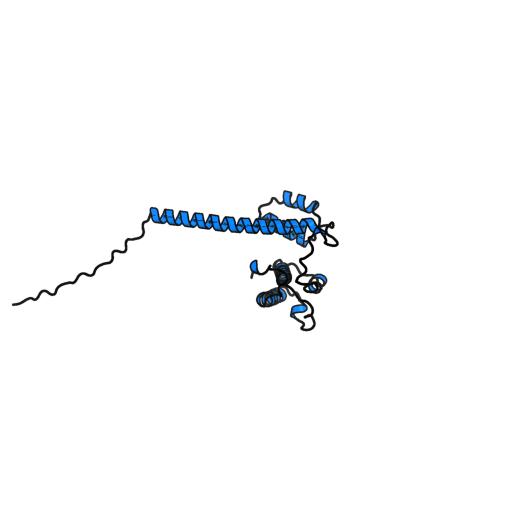 . VAL A 1 171 ? -13.774 -11.327 55.016 1.00 49.78 171 VAL A CA 1
ATOM 1365 C C . VAL A 1 171 ? -12.778 -12.462 55.225 1.00 49.78 171 VAL A C 1
ATOM 1367 O O . VAL A 1 171 ? -13.060 -13.617 54.904 1.00 49.78 171 VAL A O 1
ATOM 1370 N N . GLU A 1 172 ? -11.563 -12.119 55.650 1.00 48.47 172 GLU A N 1
ATOM 1371 C CA . GLU A 1 172 ? -10.623 -13.093 56.191 1.00 48.47 172 GLU A CA 1
ATOM 1372 C C . GLU A 1 172 ? -11.293 -13.707 57.422 1.00 48.47 172 GLU A C 1
ATOM 1374 O O . GLU A 1 172 ? -11.371 -13.094 58.482 1.00 48.47 172 GLU A O 1
ATOM 1379 N N . ASN A 1 173 ? -11.870 -14.898 57.257 1.00 45.44 173 ASN A N 1
ATOM 1380 C CA . ASN A 1 173 ? -12.342 -15.689 58.380 1.00 45.44 173 ASN A CA 1
ATOM 1381 C C . ASN A 1 173 ? -11.117 -16.092 59.208 1.00 45.44 173 ASN A C 1
ATOM 1383 O O . ASN A 1 173 ? -10.467 -17.099 58.924 1.00 45.44 173 ASN A O 1
ATOM 1387 N N . GLU A 1 174 ? -10.813 -15.308 60.240 1.00 48.50 174 GLU A N 1
ATOM 1388 C CA . GLU A 1 174 ? -10.052 -15.777 61.388 1.00 48.50 174 GLU A CA 1
ATOM 1389 C C . GLU A 1 174 ? -10.796 -16.981 61.979 1.00 48.50 174 GLU A C 1
ATOM 1391 O O . GLU A 1 174 ? -11.823 -16.854 62.650 1.00 48.50 174 GLU A O 1
ATOM 1396 N N . VAL A 1 175 ? -10.290 -18.186 61.713 1.00 46.91 175 VAL A N 1
ATOM 1397 C CA . VAL A 1 175 ? -10.711 -19.398 62.418 1.00 46.91 175 VAL A CA 1
ATOM 1398 C C . VAL A 1 175 ? -10.124 -19.321 63.828 1.00 46.91 175 VAL A C 1
ATOM 1400 O O . VAL A 1 175 ? -9.047 -19.840 64.119 1.00 46.91 175 VAL A O 1
ATOM 1403 N N . GLY A 1 176 ? -10.829 -18.598 64.696 1.00 41.66 176 GLY A N 1
ATOM 1404 C CA . GLY A 1 176 ? -10.556 -18.497 66.120 1.00 41.66 176 GLY A CA 1
ATOM 1405 C C . GLY A 1 176 ? -10.778 -19.835 66.827 1.00 41.66 176 GLY A C 1
ATOM 1406 O O . GLY A 1 176 ? -11.855 -20.423 66.777 1.00 41.66 176 GLY A O 1
ATOM 1407 N N . ALA A 1 177 ? -9.715 -20.290 67.484 1.00 49.03 177 ALA A N 1
ATOM 1408 C CA . ALA A 1 177 ? -9.607 -21.389 68.437 1.00 49.03 177 ALA A CA 1
ATOM 1409 C C . ALA A 1 177 ? -10.904 -21.812 69.163 1.00 49.03 177 ALA A C 1
ATOM 1411 O O . ALA A 1 177 ? -11.454 -21.069 69.978 1.00 49.03 177 ALA A O 1
ATOM 1412 N N . VAL A 1 178 ? -11.290 -23.084 69.008 1.00 43.69 178 VAL A N 1
ATOM 1413 C CA . VAL A 1 178 ? -12.172 -23.765 69.966 1.00 43.69 178 VAL A CA 1
ATOM 1414 C C . VAL A 1 178 ? -11.297 -24.372 71.064 1.00 43.69 178 VAL A C 1
ATOM 1416 O O . VAL A 1 178 ? -10.568 -25.339 70.845 1.00 43.69 178 VAL A O 1
ATOM 1419 N N . LYS A 1 179 ? -11.340 -23.761 72.254 1.00 44.91 179 LYS A N 1
ATOM 1420 C CA . LYS A 1 179 ? -10.725 -24.275 73.485 1.00 44.91 179 LYS A CA 1
ATOM 1421 C C . LYS A 1 179 ? -11.358 -25.613 73.875 1.00 44.91 179 LYS A C 1
ATOM 1423 O O . LYS A 1 179 ? -12.578 -25.714 73.978 1.00 44.91 179 LYS A O 1
ATOM 1428 N N . ALA A 1 180 ? -10.518 -26.602 74.173 1.00 45.81 180 ALA A N 1
ATOM 1429 C CA . ALA A 1 180 ? -10.923 -27.813 74.872 1.00 45.81 180 ALA A CA 1
ATOM 1430 C C . ALA A 1 180 ? -11.368 -27.459 76.302 1.00 45.81 180 ALA A C 1
ATOM 1432 O O . ALA A 1 180 ? -10.615 -26.840 77.055 1.00 45.81 180 ALA A O 1
ATOM 1433 N N . VAL A 1 181 ? -12.587 -27.851 76.668 1.00 44.28 181 VAL A N 1
ATOM 1434 C CA . VAL A 1 181 ? -13.075 -27.822 78.052 1.00 44.28 181 VAL A CA 1
ATOM 1435 C C . VAL A 1 181 ? -12.956 -29.245 78.609 1.00 44.28 181 VAL A C 1
ATOM 1437 O O . VAL A 1 181 ? -13.499 -30.162 77.992 1.00 44.28 181 VAL A O 1
ATOM 1440 N N . PRO A 1 182 ? -12.259 -29.468 79.736 1.00 49.81 182 PRO A N 1
ATOM 1441 C CA . PRO A 1 182 ? -12.197 -30.777 80.370 1.00 49.81 182 PRO A CA 1
ATOM 1442 C C . PRO A 1 182 ? -13.469 -31.006 81.196 1.00 49.81 182 PRO A C 1
ATOM 1444 O O . PRO A 1 182 ? -13.863 -30.134 81.971 1.00 49.81 182 PRO A O 1
ATOM 1447 N N . GLN A 1 183 ? -14.095 -32.177 81.071 1.00 45.09 183 GLN A N 1
ATOM 1448 C CA . GLN A 1 183 ? -15.069 -32.633 82.063 1.00 45.09 183 GLN A CA 1
ATOM 1449 C C . GLN A 1 183 ? -14.426 -33.680 82.972 1.00 45.09 183 GLN A C 1
ATOM 1451 O O . GLN A 1 183 ? -14.107 -34.789 82.553 1.00 45.09 183 GLN A O 1
ATOM 1456 N N . LEU A 1 184 ? -14.219 -33.256 84.217 1.00 40.84 184 LEU A N 1
ATOM 1457 C CA . LEU A 1 184 ? -14.149 -34.093 85.407 1.00 40.84 184 LEU A CA 1
ATOM 1458 C C . LEU A 1 184 ? -15.589 -34.392 85.845 1.00 40.84 184 LEU A C 1
ATOM 1460 O O . LEU A 1 184 ? -16.353 -33.444 86.037 1.00 40.84 184 LEU A O 1
ATOM 1464 N N . ILE A 1 185 ? -15.937 -35.673 85.981 1.00 49.06 185 ILE A N 1
ATOM 1465 C CA . ILE A 1 185 ? -16.380 -36.385 87.202 1.00 49.06 185 ILE A CA 1
ATOM 1466 C C . ILE A 1 185 ? -16.553 -37.857 86.818 1.00 49.06 185 ILE A C 1
ATOM 1468 O O . ILE A 1 185 ? -17.284 -38.132 85.842 1.00 49.06 185 ILE A O 1
#

Secondary structure (DSSP, 8-state):
-PPPGGG--SSSB--HHHHHHHHHHHHHHT---HHHH-TTSTT---BHHHHHHHHHHHHTTPPPPHHHHHHTT-S-TTSPPP-GGGSTTTTSPPPHHHHHHHHHHHHHHT--HHHHHHHHHH--HHHHHHHHHHHHHHHHHHHHHHHHHHHHHHHHHHHHHHHHSPPPP---------PPPP---

Sequence (185 aa):
MRPPEEWATGGEPMTDRQIVALERVAAHDKVSIPFLERADANGQRVTKAEAYVLIQMILDGVRPSEEYLDSLGRGDPYEEPPHPIFWKNCHARPTDMQVLWIKQLAVELGVPSDATQIALEQLTRGQASFLIADMRDKRREMRLNRRENMRVWL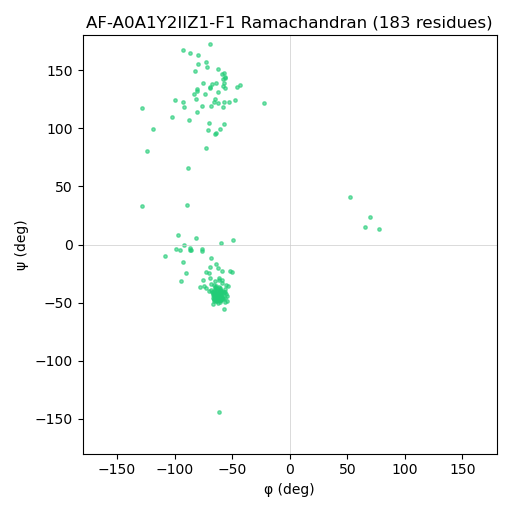EDAVEGVRAELPAPVKVENEVGAVKAVPQLI

Solvent-accessible surface area (backbone atoms only — not comparable to full-atom values): 11031 Å² total; per-residue (Å²): 134,84,81,65,79,83,48,64,48,62,51,49,69,49,46,74,70,54,51,56,48,39,54,52,53,24,63,72,70,71,49,88,56,63,67,80,79,32,86,83,45,58,77,42,57,43,17,19,35,56,50,45,52,52,45,50,37,50,76,72,72,43,82,81,50,70,71,59,65,68,54,45,24,70,65,64,51,80,57,70,78,64,62,44,85,72,39,99,56,20,81,36,71,50,50,73,66,53,53,51,51,46,53,54,52,30,57,77,69,69,47,57,69,67,63,51,51,59,50,63,76,72,40,25,27,20,54,40,54,52,48,48,52,52,51,51,51,51,50,50,52,52,53,52,52,50,51,52,55,53,48,50,52,50,52,54,50,52,51,52,50,42,71,76,50,65,74,82,76,81,75,78,77,78,84,72,82,84,78,88,78,86,83,87,131

Organism: Trametes coccinea (strain BRFM310) (NCBI:txid1353009)

pLDDT: mean 72.87, std 14.65, range [38.94, 93.19]

Mean predicted aligned error: 16.47 Å

Foldseek 3Di:
DQDDPVLQDFLAAADPVLLVLCVVLCVVLVADQPCSPDPVLVLARAGSNNSNVNSVCSVVVHHDDPVSSSPGRPDDRPPPPPQLVPPPQSQAQADPVLLVLLQVLCVLVVNDPVVSVVVNVPHGNNRSVVVSVVSVVVSVVVVVVVVVVVVVVVVVVVVVVCVVPPDPDPPPPPPDDDDDDDDDD